Protein AF-A0AAV6YGE5-F1 (afdb_monomer_lite)

pLDDT: mean 74.88, std 17.62, range [28.5, 96.19]

Sequence (184 aa):
VSSLFCAWMSQYPEDFISLDAGTREELSGCFTRLKKTNLVTQLEEVTAGQKAVTGERPPVLENDHYDPLDILTFQAGYVAEQLTCLEASLFLKVVPHECLGSVWSRRDRGGDHRDRCHSVRETVRHFNRLSGAVTSSCVQDPQLRPQQRARIIEKWVKVAEVRHQNLGHLTTQNISPGQRLRVI

Organism: Engystomops pustulosus (NCBI:txid76066)

Radius of gyration: 23.01 Å; chains: 1; bounding box: 52×46×56 Å

Structure (mmCIF, N/CA/C/O backbone):
data_AF-A0AAV6YGE5-F1
#
_entry.id   AF-A0AAV6YGE5-F1
#
loop_
_atom_site.group_PDB
_atom_site.id
_atom_site.type_symbol
_atom_site.label_atom_id
_atom_site.label_alt_id
_atom_site.label_comp_id
_atom_site.label_asym_id
_atom_site.label_entity_id
_atom_site.label_seq_id
_atom_site.pdbx_PDB_ins_code
_atom_site.Cartn_x
_atom_site.Cartn_y
_atom_site.Cartn_z
_atom_site.occupancy
_atom_site.B_iso_or_equiv
_atom_site.auth_seq_id
_atom_site.auth_comp_id
_atom_site.auth_asym_id
_atom_site.auth_atom_id
_atom_site.pdbx_PDB_model_num
ATOM 1 N N . VAL A 1 1 ? 18.587 9.176 -32.401 1.00 53.53 1 VAL A N 1
ATOM 2 C CA . VAL A 1 1 ? 18.230 8.499 -31.131 1.00 53.53 1 VAL A CA 1
ATOM 3 C C . VAL A 1 1 ? 18.385 9.505 -30.002 1.00 53.53 1 VAL A C 1
ATOM 5 O O . VAL A 1 1 ? 19.432 10.134 -29.915 1.00 53.53 1 VAL A O 1
ATOM 8 N N . SER A 1 2 ? 17.303 9.759 -29.259 1.00 59.19 2 SER A N 1
ATOM 9 C CA . SER A 1 2 ? 17.155 10.885 -28.320 1.00 59.19 2 SER A CA 1
ATOM 10 C C . SER A 1 2 ? 18.219 10.870 -27.213 1.00 59.19 2 SER A C 1
ATOM 12 O O . SER A 1 2 ? 18.585 9.797 -26.733 1.00 59.19 2 SER A O 1
ATOM 14 N N . SER A 1 3 ? 18.702 12.042 -26.780 1.00 65.50 3 SER A N 1
ATOM 15 C CA . SER A 1 3 ? 19.633 12.179 -25.642 1.00 65.50 3 SER A CA 1
ATOM 16 C C . SER A 1 3 ? 19.110 11.481 -24.382 1.00 65.50 3 SER A C 1
ATOM 18 O O . SER A 1 3 ? 19.897 10.910 -23.631 1.00 65.50 3 SER A O 1
ATOM 20 N N . LEU A 1 4 ? 17.784 11.432 -24.230 1.00 68.38 4 LEU A N 1
ATOM 21 C CA . LEU A 1 4 ? 17.077 10.719 -23.172 1.00 68.38 4 LEU A CA 1
ATOM 22 C C . LEU A 1 4 ? 17.325 9.204 -23.197 1.00 68.38 4 LEU A C 1
ATOM 24 O O . LEU A 1 4 ? 17.542 8.607 -22.152 1.00 68.38 4 LEU A O 1
ATOM 28 N N . PHE A 1 5 ? 17.347 8.585 -24.380 1.00 72.19 5 PHE A N 1
ATOM 29 C CA . PHE A 1 5 ? 17.564 7.141 -24.517 1.00 72.19 5 PHE A CA 1
ATOM 30 C C . PHE A 1 5 ? 18.983 6.743 -24.099 1.00 72.19 5 PHE A C 1
ATOM 32 O O . PHE A 1 5 ? 19.188 5.752 -23.413 1.00 72.19 5 PHE A O 1
ATOM 39 N N . CYS A 1 6 ? 19.973 7.556 -24.469 1.00 73.81 6 CYS A N 1
ATOM 40 C CA . CYS A 1 6 ? 21.354 7.327 -24.048 1.00 73.81 6 CYS A CA 1
ATOM 41 C C . CYS A 1 6 ? 21.558 7.588 -22.549 1.00 73.81 6 CYS A C 1
ATOM 43 O O . CYS A 1 6 ? 22.359 6.904 -21.926 1.00 73.81 6 CYS A O 1
ATOM 45 N N . ALA A 1 7 ? 20.851 8.570 -21.979 1.00 72.38 7 ALA A N 1
ATOM 46 C CA . ALA A 1 7 ? 20.886 8.840 -20.544 1.00 72.38 7 ALA A CA 1
ATOM 47 C C . ALA A 1 7 ? 20.236 7.706 -19.740 1.00 72.38 7 ALA A C 1
ATOM 49 O O . ALA A 1 7 ? 20.789 7.299 -18.727 1.00 72.38 7 ALA A O 1
ATOM 50 N N . TRP A 1 8 ? 19.114 7.167 -20.225 1.00 71.75 8 TRP A N 1
ATOM 51 C CA . TRP A 1 8 ? 18.450 6.004 -19.640 1.00 71.75 8 TRP A CA 1
ATOM 52 C C . TRP A 1 8 ? 19.372 4.783 -19.650 1.00 71.75 8 TRP A C 1
ATOM 54 O O . TRP A 1 8 ? 19.626 4.213 -18.598 1.00 71.75 8 TRP A O 1
ATOM 64 N N . MET A 1 9 ? 19.961 4.457 -20.800 1.00 72.50 9 MET A N 1
ATOM 65 C CA . MET A 1 9 ? 20.868 3.314 -20.923 1.00 72.50 9 MET A CA 1
ATOM 66 C C . MET A 1 9 ? 22.126 3.448 -20.057 1.00 72.50 9 MET A C 1
ATOM 68 O O . MET A 1 9 ? 22.555 2.483 -19.439 1.00 72.50 9 MET A O 1
ATOM 72 N N . SER A 1 10 ? 22.665 4.662 -19.936 1.00 73.50 10 SER A N 1
ATOM 73 C CA . SER A 1 10 ? 23.816 4.925 -19.069 1.00 73.50 10 SER A CA 1
ATOM 74 C C . SER A 1 10 ? 23.502 4.830 -17.573 1.00 73.50 10 SER A C 1
ATOM 76 O O . SER A 1 10 ? 24.428 4.620 -16.794 1.00 73.50 10 SER A O 1
ATOM 78 N N . GLN A 1 11 ? 22.255 5.086 -17.166 1.00 71.44 11 GLN A N 1
ATOM 79 C CA . GLN A 1 11 ? 21.838 5.105 -15.758 1.00 71.44 11 GLN A CA 1
ATOM 80 C C . GLN A 1 11 ? 21.245 3.771 -15.300 1.00 71.44 11 GLN A C 1
ATOM 82 O O . GLN A 1 11 ? 21.349 3.460 -14.120 1.00 71.44 11 GLN A O 1
ATOM 87 N N . TYR A 1 12 ? 20.653 3.013 -16.225 1.00 65.31 12 TYR A N 1
ATOM 88 C CA . TYR A 1 12 ? 19.958 1.752 -15.962 1.00 65.31 12 TYR A CA 1
ATOM 89 C C . TYR A 1 12 ? 20.352 0.694 -17.011 1.00 65.31 12 TYR A C 1
ATOM 91 O O . TYR A 1 12 ? 19.525 0.266 -17.824 1.00 65.31 12 TYR A O 1
ATOM 99 N N . PRO A 1 13 ? 21.640 0.312 -17.079 1.00 69.62 13 PRO A N 1
ATOM 100 C CA . PRO A 1 13 ? 22.137 -0.651 -18.061 1.00 69.62 13 PRO A CA 1
ATOM 101 C C . PRO A 1 13 ? 21.492 -2.048 -17.916 1.00 69.62 13 PRO A C 1
ATOM 103 O O . PRO A 1 13 ? 21.364 -2.781 -18.898 1.00 69.62 13 PRO A O 1
ATOM 106 N N . GLU A 1 14 ? 20.995 -2.393 -16.728 1.00 64.62 14 GLU A N 1
ATOM 107 C CA . GLU A 1 14 ? 20.260 -3.622 -16.421 1.00 64.62 14 GLU A CA 1
ATOM 108 C C . GLU A 1 14 ? 18.965 -3.806 -17.232 1.00 64.62 14 GLU A C 1
ATOM 110 O O . GLU A 1 14 ? 18.588 -4.936 -17.553 1.00 64.62 14 GLU A O 1
ATOM 115 N N . ASP A 1 15 ? 18.322 -2.716 -17.660 1.00 70.69 15 ASP A N 1
ATOM 116 C CA . ASP A 1 15 ? 17.111 -2.772 -18.490 1.00 70.69 15 ASP A CA 1
ATOM 117 C C . ASP A 1 15 ? 17.388 -3.403 -19.875 1.00 70.69 15 ASP A C 1
ATOM 119 O O . ASP A 1 15 ? 16.476 -3.877 -20.557 1.00 70.69 15 ASP A O 1
ATOM 123 N N . PHE A 1 16 ? 18.661 -3.461 -20.285 1.00 76.56 16 PHE A N 1
ATOM 124 C CA . PHE A 1 16 ? 19.112 -3.931 -21.598 1.00 76.56 16 PHE A CA 1
ATOM 125 C C . PHE A 1 16 ? 19.616 -5.390 -21.576 1.00 76.56 16 PHE A C 1
ATOM 127 O O . PHE A 1 16 ? 19.902 -5.967 -22.632 1.00 76.56 16 PHE A O 1
ATOM 134 N N . ILE A 1 17 ? 19.650 -6.025 -20.393 1.00 69.50 17 ILE A N 1
ATOM 135 C CA . ILE A 1 17 ? 20.033 -7.437 -20.194 1.00 69.50 17 ILE A CA 1
ATOM 136 C C . ILE A 1 17 ? 19.142 -8.370 -21.022 1.00 69.50 17 ILE A C 1
ATOM 138 O O . ILE A 1 17 ? 19.612 -9.307 -21.664 1.00 69.50 17 ILE A O 1
ATOM 142 N N . SER A 1 18 ? 17.837 -8.101 -21.018 1.00 65.75 18 SER A N 1
ATOM 143 C CA . SER A 1 18 ? 16.815 -8.994 -21.578 1.00 65.75 18 SER A CA 1
ATOM 144 C C . SER A 1 18 ? 16.548 -8.803 -23.074 1.00 65.75 18 SER A C 1
ATOM 146 O O . SER A 1 18 ? 15.658 -9.456 -23.624 1.00 65.75 18 SER A O 1
ATOM 148 N N . LEU A 1 19 ? 17.303 -7.920 -23.736 1.00 72.62 19 LEU A N 1
ATOM 149 C CA . LEU A 1 19 ? 17.164 -7.680 -25.169 1.00 72.62 19 LEU A CA 1
ATOM 150 C C . LEU A 1 19 ? 17.543 -8.919 -25.983 1.00 72.62 19 LEU A C 1
ATOM 152 O O . LEU A 1 19 ? 18.489 -9.642 -25.660 1.00 72.62 19 LEU A O 1
ATOM 156 N N . ASP A 1 20 ? 16.807 -9.154 -27.065 1.00 74.75 20 ASP A N 1
ATOM 157 C CA . ASP A 1 20 ? 17.170 -10.177 -28.035 1.00 74.75 20 ASP A CA 1
ATOM 158 C C . ASP A 1 20 ? 18.464 -9.790 -28.771 1.00 74.75 20 ASP A C 1
ATOM 160 O O . ASP A 1 20 ? 18.828 -8.614 -28.872 1.00 74.75 20 ASP A O 1
ATOM 164 N N . ALA A 1 21 ? 19.183 -10.795 -29.275 1.00 72.38 21 ALA A N 1
ATOM 165 C CA . ALA A 1 21 ? 20.487 -10.592 -29.900 1.00 72.38 21 ALA A CA 1
ATOM 166 C C . ALA A 1 21 ? 20.427 -9.664 -31.130 1.00 72.38 21 ALA A C 1
ATOM 168 O O . ALA A 1 21 ? 21.355 -8.885 -31.331 1.00 72.38 21 ALA A O 1
ATOM 169 N N . GLY A 1 22 ? 19.327 -9.691 -31.896 1.00 74.44 22 GLY A N 1
ATOM 170 C CA . GLY A 1 22 ? 19.146 -8.857 -33.088 1.00 74.44 22 GLY A CA 1
ATOM 171 C C . GLY A 1 22 ? 18.956 -7.380 -32.741 1.00 74.44 22 GLY A C 1
ATOM 172 O O . GLY A 1 22 ? 19.694 -6.526 -33.228 1.00 74.44 22 GLY A O 1
ATOM 173 N N . THR A 1 23 ? 18.043 -7.076 -31.815 1.00 76.25 23 THR A N 1
ATOM 174 C CA . THR A 1 23 ? 17.834 -5.708 -31.310 1.00 76.25 23 THR A CA 1
ATOM 175 C C . THR A 1 23 ? 19.093 -5.165 -30.627 1.00 76.25 23 THR A C 1
ATOM 177 O O . THR A 1 23 ? 19.399 -3.973 -30.714 1.00 76.25 23 THR A O 1
ATOM 180 N N . ARG A 1 24 ? 19.873 -6.031 -29.968 1.00 77.31 24 ARG A N 1
ATOM 181 C CA . ARG A 1 24 ? 21.141 -5.652 -29.331 1.00 77.31 24 ARG A CA 1
ATOM 182 C C . ARG A 1 24 ? 22.210 -5.267 -30.353 1.00 77.31 24 ARG A C 1
ATOM 184 O O . ARG A 1 24 ? 22.898 -4.266 -30.155 1.00 77.31 24 ARG A O 1
ATOM 191 N N . GLU A 1 25 ? 22.340 -6.022 -31.438 1.00 79.44 25 GLU A N 1
ATOM 192 C CA . GLU A 1 25 ? 23.293 -5.729 -32.511 1.00 79.44 25 GLU A CA 1
ATOM 193 C C . GLU A 1 25 ? 22.934 -4.421 -33.234 1.00 79.44 25 GLU A C 1
ATOM 195 O O . GLU A 1 25 ? 23.801 -3.574 -33.471 1.00 79.44 25 GLU A O 1
ATOM 200 N N . GLU A 1 26 ? 21.641 -4.175 -33.471 1.00 81.25 26 GLU A N 1
ATOM 201 C CA . GLU A 1 26 ? 21.163 -2.901 -34.016 1.00 81.25 26 GLU A CA 1
ATOM 202 C C . GLU A 1 26 ? 21.472 -1.710 -33.098 1.00 81.25 26 GLU A C 1
ATOM 204 O O . GLU A 1 26 ? 21.907 -0.652 -33.575 1.00 81.25 26 GLU A O 1
ATOM 209 N N . LEU A 1 27 ? 21.288 -1.874 -31.783 1.00 81.06 27 LEU A N 1
ATOM 210 C CA . LEU A 1 27 ? 21.590 -0.847 -30.784 1.00 81.06 27 LEU A CA 1
ATOM 211 C C . LEU A 1 27 ? 23.091 -0.589 -30.658 1.00 81.06 27 LEU A C 1
ATOM 213 O O . LEU A 1 27 ? 23.503 0.573 -30.679 1.00 81.06 27 LEU A O 1
ATOM 217 N N . SER A 1 28 ? 23.911 -1.640 -30.610 1.00 81.62 28 SER A N 1
ATOM 218 C CA . SER A 1 28 ? 25.375 -1.532 -30.623 1.00 81.62 28 SER A CA 1
ATOM 219 C C . SER A 1 28 ? 25.869 -0.807 -31.880 1.00 81.62 28 SER A C 1
ATOM 221 O O . SER A 1 28 ? 26.641 0.157 -31.800 1.00 81.62 28 SER A O 1
ATOM 223 N N . GLY A 1 29 ? 25.329 -1.158 -33.053 1.00 80.62 29 GLY A N 1
ATOM 224 C CA . GLY A 1 29 ? 25.603 -0.454 -34.303 1.00 80.62 29 GLY A CA 1
ATOM 225 C C . GLY A 1 29 ? 25.154 1.011 -34.267 1.00 80.62 29 GLY A C 1
ATOM 226 O O . GLY A 1 29 ? 25.847 1.893 -34.782 1.00 80.62 29 GLY A O 1
ATOM 227 N N . CYS A 1 30 ? 24.023 1.312 -33.624 1.00 79.88 30 CYS A N 1
ATOM 228 C CA . CYS A 1 30 ? 23.540 2.681 -33.455 1.00 79.88 30 CYS A CA 1
ATOM 229 C C . CYS A 1 30 ? 24.460 3.515 -32.551 1.00 79.88 30 CYS A C 1
ATOM 231 O O . CYS A 1 30 ? 24.820 4.638 -32.909 1.00 79.88 30 CYS A O 1
ATOM 233 N N . PHE A 1 31 ? 24.895 2.966 -31.416 1.00 82.94 31 PHE A N 1
ATOM 234 C CA . PHE A 1 31 ? 25.821 3.634 -30.501 1.00 82.94 31 PHE A CA 1
ATOM 235 C C . PHE A 1 31 ? 27.207 3.834 -31.117 1.00 82.94 31 PHE A C 1
ATOM 237 O O . PHE A 1 31 ? 27.787 4.911 -30.962 1.00 82.94 31 PHE A O 1
ATOM 244 N N . THR A 1 32 ? 27.687 2.866 -31.899 1.00 81.44 32 THR A N 1
ATOM 245 C CA . THR A 1 32 ? 28.939 2.975 -32.662 1.00 81.44 32 THR A CA 1
ATOM 246 C C . THR A 1 32 ? 28.869 4.113 -33.685 1.00 81.44 32 THR A C 1
ATOM 248 O O . THR A 1 32 ? 29.751 4.973 -33.718 1.00 81.44 32 THR A O 1
ATOM 251 N N . ARG A 1 33 ? 27.772 4.207 -34.455 1.00 81.56 33 ARG A N 1
ATOM 252 C CA . ARG A 1 33 ? 27.520 5.326 -35.389 1.00 81.56 33 ARG A CA 1
ATOM 253 C C . ARG A 1 33 ? 27.434 6.685 -34.685 1.00 81.56 33 ARG A C 1
ATOM 255 O O . ARG A 1 33 ? 27.827 7.698 -35.255 1.00 81.56 33 ARG A O 1
ATOM 262 N N . LEU A 1 34 ? 26.949 6.707 -33.444 1.00 80.31 34 LEU A N 1
ATOM 263 C CA . LEU A 1 34 ? 26.855 7.902 -32.600 1.00 80.31 34 LEU A CA 1
ATOM 264 C C . LEU A 1 34 ? 28.133 8.195 -31.794 1.00 80.31 34 LEU A C 1
ATOM 266 O O . LEU A 1 34 ? 28.127 9.131 -30.995 1.00 80.31 34 LEU A O 1
ATOM 270 N N . LYS A 1 35 ? 29.215 7.427 -31.991 1.00 82.06 35 LYS A N 1
ATOM 271 C CA . LYS A 1 35 ? 30.486 7.539 -31.252 1.00 82.06 35 LYS A CA 1
ATOM 272 C C . LYS A 1 35 ? 30.330 7.436 -29.723 1.00 82.06 35 LYS A C 1
ATOM 274 O O . LYS A 1 35 ? 31.091 8.049 -28.981 1.00 82.06 35 LYS A O 1
ATOM 279 N N . LYS A 1 36 ? 29.353 6.660 -29.240 1.00 81.94 36 LYS A N 1
ATOM 280 C CA . LYS A 1 36 ? 29.100 6.414 -27.807 1.00 81.94 36 LYS A CA 1
ATOM 281 C C . LYS A 1 36 ? 29.674 5.068 -27.368 1.00 81.94 36 LYS A C 1
ATOM 283 O O . LYS A 1 36 ? 28.934 4.154 -27.018 1.00 81.94 36 LYS A O 1
ATOM 288 N N . THR A 1 37 ? 30.997 4.941 -27.424 1.00 78.06 37 THR A N 1
ATOM 289 C CA . THR A 1 37 ? 31.715 3.684 -27.141 1.00 78.06 37 THR A CA 1
ATOM 290 C C . THR A 1 37 ? 31.530 3.200 -25.703 1.00 78.06 37 THR A C 1
ATOM 292 O O . THR A 1 37 ? 31.441 2.001 -25.483 1.00 78.06 37 THR A O 1
ATOM 295 N N . ASN A 1 38 ? 31.360 4.111 -24.740 1.00 79.00 38 ASN A N 1
ATOM 296 C CA . ASN A 1 38 ? 31.075 3.772 -23.343 1.00 79.00 38 ASN A CA 1
ATOM 297 C C . ASN A 1 38 ? 29.757 2.994 -23.172 1.00 79.00 38 ASN A C 1
ATOM 299 O O . ASN A 1 38 ? 29.680 2.095 -22.344 1.00 79.00 38 ASN A O 1
ATOM 303 N N . LEU A 1 39 ? 28.735 3.318 -23.972 1.00 80.62 39 LEU A N 1
ATOM 304 C CA . LEU A 1 39 ? 27.450 2.618 -23.948 1.00 80.62 39 LEU A CA 1
ATOM 305 C C . LEU A 1 39 ? 27.561 1.243 -24.616 1.00 80.62 39 LEU A C 1
ATOM 307 O O . LEU A 1 39 ? 26.920 0.295 -24.185 1.00 80.62 39 LEU A O 1
ATOM 311 N N . VAL A 1 40 ? 28.407 1.108 -25.641 1.00 80.69 40 VAL A N 1
ATOM 312 C CA . VAL A 1 40 ? 28.688 -0.198 -26.260 1.00 80.69 40 VAL A CA 1
ATOM 313 C C . VAL A 1 40 ? 29.336 -1.137 -25.241 1.00 80.69 40 VAL A C 1
ATOM 315 O O . VAL A 1 40 ? 28.847 -2.244 -25.050 1.00 80.69 40 VAL A O 1
ATOM 318 N N . THR A 1 41 ? 30.357 -0.671 -24.517 1.00 79.62 41 THR A N 1
ATOM 319 C CA . THR A 1 41 ? 31.025 -1.468 -23.476 1.00 79.62 41 THR A CA 1
ATOM 320 C C . THR A 1 41 ? 30.080 -1.828 -22.328 1.00 79.62 41 THR A C 1
ATOM 322 O O . THR A 1 41 ? 30.040 -2.982 -21.916 1.00 79.62 41 THR A O 1
ATOM 325 N N . GLN A 1 42 ? 29.241 -0.890 -21.869 1.00 76.81 42 GLN A N 1
ATOM 326 C CA . GLN A 1 42 ? 28.217 -1.183 -20.858 1.00 76.81 42 GLN A CA 1
ATOM 327 C C . GLN A 1 42 ? 27.235 -2.261 -21.330 1.00 76.81 42 GLN A C 1
ATOM 329 O O . GLN A 1 42 ? 26.888 -3.150 -20.562 1.00 76.81 42 GLN A O 1
ATOM 334 N N . LEU A 1 43 ? 26.817 -2.231 -22.599 1.00 78.19 43 LEU A N 1
ATOM 335 C CA . LEU A 1 43 ? 25.923 -3.245 -23.160 1.00 78.19 43 LEU A CA 1
ATOM 336 C C . LEU A 1 43 ? 26.563 -4.642 -23.182 1.00 78.19 43 LEU A C 1
ATOM 338 O O . LEU A 1 43 ? 25.851 -5.631 -23.034 1.00 78.19 43 LEU A O 1
ATOM 342 N N . GLU A 1 44 ? 27.882 -4.729 -23.356 1.00 76.88 44 GLU A N 1
ATOM 343 C CA . GLU A 1 44 ? 28.643 -5.983 -23.331 1.00 76.88 44 GLU A CA 1
ATOM 344 C C . GLU A 1 44 ? 28.861 -6.494 -21.894 1.00 76.88 44 GLU A C 1
ATOM 346 O O . GLU A 1 44 ? 28.613 -7.667 -21.614 1.00 76.88 44 GLU A O 1
ATOM 351 N N . GLU A 1 45 ? 29.233 -5.628 -20.947 1.00 74.38 45 GLU A N 1
ATOM 352 C CA . GLU A 1 45 ? 29.464 -5.986 -19.533 1.00 74.38 45 GLU A CA 1
ATOM 353 C C . GLU A 1 45 ? 28.208 -6.540 -18.848 1.00 74.38 45 GLU A C 1
ATOM 355 O O . GLU A 1 45 ? 28.253 -7.532 -18.115 1.00 74.38 45 GLU A O 1
ATOM 360 N N . VAL A 1 46 ? 27.063 -5.941 -19.161 1.00 66.75 46 VAL A N 1
ATOM 361 C CA . VAL A 1 46 ? 25.736 -6.339 -18.685 1.00 66.75 46 VAL A CA 1
ATOM 362 C C . VAL A 1 46 ? 25.379 -7.777 -19.081 1.00 66.75 46 VAL A C 1
ATOM 364 O O . VAL A 1 46 ? 24.653 -8.459 -18.359 1.00 66.75 46 VAL A O 1
ATOM 367 N N . THR A 1 47 ? 25.926 -8.280 -20.192 1.00 62.56 47 THR A N 1
ATOM 368 C CA . THR A 1 47 ? 25.707 -9.668 -20.631 1.00 62.56 47 THR A CA 1
ATOM 369 C C . THR A 1 47 ? 26.605 -10.679 -19.917 1.00 62.56 47 THR A C 1
ATOM 371 O O . THR A 1 47 ? 26.248 -11.853 -19.810 1.00 62.56 47 THR A O 1
ATOM 374 N N . ALA A 1 48 ? 27.755 -10.245 -19.391 1.00 59.31 48 ALA A N 1
ATOM 375 C CA . ALA A 1 48 ? 28.724 -11.123 -18.738 1.00 59.31 48 ALA A CA 1
ATOM 376 C C . ALA A 1 48 ? 28.376 -11.431 -17.266 1.00 59.31 48 ALA A C 1
ATOM 378 O O . ALA A 1 48 ? 28.738 -12.493 -16.757 1.00 59.31 48 ALA A O 1
ATOM 379 N N . GLY A 1 49 ? 27.647 -10.539 -16.583 1.00 52.47 49 GLY A N 1
ATOM 380 C CA . GLY A 1 49 ? 27.337 -10.636 -15.146 1.00 52.47 49 GLY A CA 1
ATOM 381 C C . GLY A 1 49 ? 26.299 -11.694 -14.741 1.00 52.47 49 GLY A C 1
ATOM 382 O O . GLY A 1 49 ? 26.070 -11.915 -13.556 1.00 52.47 49 GLY A O 1
ATOM 383 N N . GLN A 1 50 ? 25.672 -12.387 -15.692 1.00 49.03 50 GLN A N 1
ATOM 384 C CA . GLN A 1 50 ? 24.463 -13.187 -15.460 1.00 49.03 50 GLN A CA 1
ATOM 385 C C . GLN A 1 50 ? 24.699 -14.614 -14.925 1.00 49.03 50 GLN A C 1
ATOM 387 O O . GLN A 1 50 ? 23.778 -15.427 -14.899 1.00 49.03 50 GLN A O 1
ATOM 392 N N . LYS A 1 51 ? 25.928 -14.955 -14.513 1.00 38.78 51 LYS A N 1
ATOM 393 C CA . LYS A 1 51 ? 26.314 -16.348 -14.213 1.00 38.78 51 LYS A CA 1
ATOM 394 C C . LYS A 1 51 ? 26.363 -16.751 -12.738 1.00 38.78 51 LYS A C 1
ATOM 396 O O . LYS A 1 51 ? 26.660 -17.910 -12.465 1.00 38.78 51 LYS A O 1
ATOM 401 N N . ALA A 1 52 ? 26.072 -15.870 -11.786 1.00 38.12 52 ALA A N 1
ATOM 402 C CA . ALA A 1 52 ? 26.138 -16.231 -10.372 1.00 38.12 52 ALA A CA 1
ATOM 403 C C . ALA A 1 52 ? 25.047 -15.523 -9.570 1.00 38.12 52 ALA A C 1
ATOM 405 O O . ALA A 1 52 ? 25.075 -14.304 -9.476 1.00 38.12 52 ALA A O 1
ATOM 406 N N . VAL A 1 53 ? 24.109 -16.301 -9.018 1.00 37.06 53 VAL A N 1
ATOM 407 C CA . VAL A 1 53 ? 23.472 -16.167 -7.688 1.00 37.06 53 VAL A CA 1
ATOM 408 C C . VAL A 1 53 ? 22.146 -16.951 -7.709 1.00 37.06 53 VAL A C 1
ATOM 410 O O . VAL A 1 53 ? 21.090 -16.482 -8.118 1.00 37.06 53 VAL A O 1
ATOM 413 N N . THR A 1 54 ? 22.254 -18.214 -7.290 1.00 35.91 54 THR A N 1
ATOM 414 C CA . THR A 1 54 ? 21.223 -19.010 -6.597 1.00 35.91 54 THR A CA 1
ATOM 415 C C . THR A 1 54 ? 20.625 -18.174 -5.456 1.00 35.91 54 THR A C 1
ATOM 417 O O . THR A 1 54 ? 21.380 -17.555 -4.720 1.00 35.91 54 THR A O 1
ATOM 420 N N . GLY A 1 55 ? 19.322 -18.064 -5.217 1.00 44.66 55 GLY A N 1
ATOM 421 C CA . GLY A 1 55 ? 18.289 -19.083 -5.311 1.00 44.66 55 GLY A CA 1
ATOM 422 C C . GLY A 1 55 ? 17.753 -19.373 -3.907 1.00 44.66 55 GLY A C 1
ATOM 423 O O . GLY A 1 55 ? 17.889 -20.496 -3.448 1.00 44.66 55 GLY A O 1
ATOM 424 N N . GLU A 1 56 ? 17.152 -18.388 -3.227 1.00 28.50 56 GLU A N 1
ATOM 425 C CA . GLU A 1 56 ? 16.360 -18.629 -2.013 1.00 28.50 56 GLU A CA 1
ATOM 426 C C . GLU A 1 56 ? 15.050 -17.835 -2.041 1.00 28.50 56 GLU A C 1
ATOM 428 O O . GLU A 1 56 ? 14.999 -16.622 -2.230 1.00 28.50 56 GLU A O 1
ATOM 433 N N . ARG A 1 57 ? 13.958 -18.581 -1.888 1.00 34.06 57 ARG A N 1
ATOM 434 C CA . ARG A 1 57 ? 12.581 -18.105 -1.778 1.00 34.06 57 ARG A CA 1
ATOM 435 C C . ARG A 1 57 ? 12.381 -17.594 -0.347 1.00 34.06 57 ARG A C 1
ATOM 437 O O . ARG A 1 57 ? 12.606 -18.389 0.564 1.00 34.06 57 ARG A O 1
ATOM 444 N N . PRO A 1 58 ? 11.907 -16.358 -0.104 1.00 38.97 58 PRO A N 1
ATOM 445 C CA . PRO A 1 58 ? 11.597 -15.951 1.257 1.00 38.97 58 PRO A CA 1
ATOM 446 C C . PRO A 1 58 ? 10.446 -16.814 1.793 1.00 38.97 58 PRO A C 1
ATOM 448 O O . PRO A 1 58 ? 9.481 -17.064 1.051 1.00 38.97 58 PRO A O 1
ATOM 451 N N . PRO A 1 59 ? 10.534 -17.287 3.045 1.00 34.12 59 PRO A N 1
ATOM 452 C CA . PRO A 1 59 ? 9.497 -18.093 3.659 1.00 34.12 59 PRO A CA 1
ATOM 453 C C . PRO A 1 59 ? 8.211 -17.273 3.773 1.00 34.12 59 PRO A C 1
ATOM 455 O O . PRO A 1 59 ? 8.222 -16.070 4.043 1.00 34.12 59 PRO A O 1
ATOM 458 N N . VAL A 1 60 ? 7.083 -17.940 3.539 1.00 40.03 60 VAL A N 1
ATOM 459 C CA . VAL A 1 60 ? 5.783 -17.455 3.998 1.00 40.03 60 VAL A CA 1
ATOM 460 C C . VAL A 1 60 ? 5.915 -17.362 5.514 1.00 40.03 60 VAL A C 1
ATOM 462 O O . VAL A 1 60 ? 6.193 -18.374 6.150 1.00 40.03 60 VAL A O 1
ATOM 465 N N . LEU A 1 61 ? 5.808 -16.160 6.080 1.00 43.28 61 LEU A N 1
ATOM 466 C CA . LEU A 1 61 ? 5.709 -16.007 7.528 1.00 43.28 61 LEU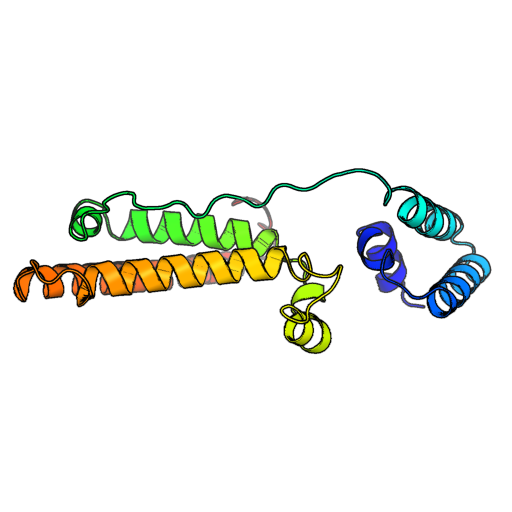 A CA 1
ATOM 467 C C . LEU A 1 61 ? 4.364 -16.616 7.942 1.00 43.28 61 LEU A C 1
ATOM 469 O O . LEU A 1 61 ? 3.310 -16.001 7.791 1.00 43.28 61 LEU A O 1
ATOM 473 N N . GLU A 1 62 ? 4.417 -17.886 8.330 1.00 40.03 62 GLU A N 1
ATOM 474 C CA . GLU A 1 62 ? 3.341 -18.630 8.966 1.00 40.03 62 GLU A CA 1
ATOM 475 C C . GLU A 1 62 ? 3.130 -18.080 10.385 1.00 40.03 62 GLU A C 1
ATOM 477 O O . GLU A 1 62 ? 4.069 -18.026 11.170 1.00 40.03 62 GLU A O 1
ATOM 482 N N . ASN A 1 63 ? 1.887 -17.690 10.691 1.00 40.03 63 ASN A N 1
ATOM 483 C CA . ASN A 1 63 ? 1.321 -17.516 12.035 1.00 40.03 63 ASN A CA 1
ATOM 484 C C . ASN A 1 63 ? 2.166 -16.759 13.079 1.00 40.03 63 ASN A C 1
ATOM 486 O O . ASN A 1 63 ? 2.563 -17.332 14.091 1.00 40.03 63 ASN A O 1
ATOM 490 N N . ASP A 1 64 ? 2.266 -15.437 12.938 1.00 44.56 64 ASP A N 1
ATOM 491 C CA . ASP A 1 64 ? 2.187 -14.596 14.136 1.00 44.56 64 ASP A CA 1
ATOM 492 C C . ASP A 1 64 ? 0.701 -14.446 14.483 1.00 44.56 64 ASP A C 1
ATOM 494 O O . ASP A 1 64 ? -0.088 -13.946 13.676 1.00 44.56 64 ASP A O 1
ATOM 498 N N . HIS A 1 65 ? 0.297 -14.920 15.662 1.00 56.97 65 HIS A N 1
ATOM 499 C CA . HIS A 1 65 ? -1.032 -14.663 16.215 1.00 56.97 65 HIS A CA 1
ATOM 500 C C . HIS A 1 65 ? -1.183 -13.155 16.470 1.00 56.97 65 HIS A C 1
ATOM 502 O O . HIS A 1 65 ? -0.877 -12.671 17.554 1.00 56.97 65 HIS A O 1
ATOM 508 N N . TYR A 1 66 ? -1.623 -12.408 15.459 1.00 67.19 66 TYR A N 1
ATOM 509 C CA . TYR A 1 66 ? -1.968 -10.995 15.595 1.00 67.19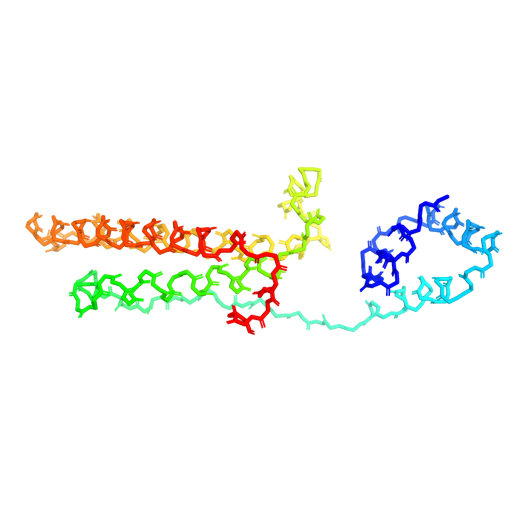 66 TYR A CA 1
ATOM 510 C C . TYR A 1 66 ? -3.332 -10.863 16.272 1.00 67.19 66 TYR A C 1
ATOM 512 O O . TYR A 1 66 ? -4.309 -11.427 15.774 1.00 67.19 66 TYR A O 1
ATOM 520 N N . ASP A 1 67 ? -3.413 -10.107 17.371 1.00 80.44 67 ASP A N 1
ATOM 521 C CA . ASP A 1 67 ? -4.694 -9.738 17.973 1.00 80.44 67 ASP A CA 1
ATOM 522 C C . ASP A 1 67 ? -5.317 -8.606 17.131 1.00 80.44 67 ASP A C 1
ATOM 524 O O . ASP A 1 67 ? -4.735 -7.522 17.009 1.00 80.44 67 ASP A O 1
ATOM 528 N N . PRO A 1 68 ? -6.511 -8.803 16.542 1.00 79.44 68 PRO A N 1
ATOM 529 C CA . PRO A 1 68 ? -7.239 -7.751 15.836 1.00 79.44 68 PRO A CA 1
ATOM 530 C C . PRO A 1 68 ? -7.413 -6.444 16.619 1.00 79.44 68 PRO A C 1
ATOM 532 O O . PRO A 1 68 ? -7.602 -5.389 16.011 1.00 79.44 68 PRO A O 1
ATOM 535 N N . LEU A 1 69 ? -7.394 -6.500 17.953 1.00 84.25 69 LEU A N 1
ATOM 536 C CA . LEU A 1 69 ? -7.564 -5.348 18.833 1.00 84.25 69 LEU A CA 1
ATOM 537 C C . LEU A 1 69 ? -6.296 -4.496 18.963 1.00 84.25 69 LEU A C 1
ATOM 539 O O . LEU A 1 69 ? -6.409 -3.342 19.383 1.00 84.25 69 LEU A O 1
ATOM 543 N N . ASP A 1 70 ? -5.127 -4.989 18.548 1.00 87.06 70 ASP A N 1
ATOM 544 C CA . ASP A 1 70 ? -3.856 -4.260 18.654 1.00 87.06 70 ASP A CA 1
ATOM 545 C C . ASP A 1 70 ? -3.902 -2.913 17.929 1.00 87.06 70 ASP A C 1
ATOM 547 O O . ASP A 1 70 ? -3.376 -1.913 18.419 1.00 87.06 70 ASP A O 1
ATOM 551 N N . ILE A 1 71 ? -4.623 -2.826 16.808 1.00 88.31 71 ILE A N 1
ATOM 552 C CA . ILE A 1 71 ? -4.809 -1.573 16.059 1.00 88.31 71 ILE A CA 1
ATOM 553 C C . ILE A 1 71 ? -5.447 -0.456 16.902 1.00 88.31 71 ILE A C 1
ATOM 555 O O . ILE A 1 71 ? -5.226 0.731 16.645 1.00 88.31 71 ILE A O 1
ATOM 559 N N . LEU A 1 72 ? -6.230 -0.812 17.925 1.00 88.94 72 LEU A N 1
ATOM 560 C CA . LEU A 1 72 ? -6.870 0.147 18.823 1.00 88.94 72 LEU A CA 1
ATOM 561 C C . LEU A 1 72 ? -5.878 0.781 19.804 1.00 88.94 72 LEU A C 1
ATOM 563 O O . LEU A 1 72 ? -6.156 1.872 20.303 1.00 88.94 72 LEU A O 1
ATOM 567 N N . THR A 1 73 ? -4.734 0.137 20.053 1.00 90.44 73 THR A N 1
ATOM 568 C CA . THR A 1 73 ? -3.707 0.607 21.000 1.00 90.44 73 THR A CA 1
ATOM 569 C C . THR A 1 73 ? -2.875 1.766 20.444 1.00 90.44 73 THR A C 1
ATOM 571 O O . THR A 1 73 ? -2.413 2.622 21.197 1.00 90.44 73 THR A O 1
ATOM 574 N N . PHE A 1 74 ? -2.733 1.852 19.120 1.00 88.44 74 PHE A N 1
ATOM 575 C CA . PHE A 1 74 ? -1.928 2.878 18.457 1.00 88.44 74 PHE A CA 1
ATOM 576 C C . PHE A 1 74 ? -2.738 4.130 18.141 1.00 88.44 74 PHE A C 1
ATOM 578 O O . PHE A 1 74 ? -3.936 4.066 17.882 1.00 88.44 74 PHE A O 1
ATOM 585 N N . GLN A 1 75 ? -2.104 5.302 18.076 1.00 90.81 75 GLN A N 1
ATOM 586 C CA . GLN A 1 75 ? -2.763 6.506 17.559 1.00 90.81 75 GLN A CA 1
ATOM 587 C C . GLN A 1 75 ? -2.954 6.422 16.038 1.00 90.81 75 GLN A C 1
ATOM 589 O O . GLN A 1 75 ? -2.065 5.982 15.315 1.00 90.81 75 GLN A O 1
ATOM 594 N N . ALA A 1 76 ? -4.101 6.894 15.531 1.00 90.94 76 ALA A N 1
ATOM 595 C CA . ALA A 1 76 ? -4.420 6.795 14.102 1.00 90.94 76 ALA A CA 1
ATOM 596 C C . ALA A 1 76 ? -3.427 7.571 13.217 1.00 90.94 76 ALA A C 1
ATOM 598 O O . ALA A 1 76 ? -3.091 7.108 12.132 1.00 90.94 76 ALA A O 1
ATOM 599 N N . GLY A 1 77 ? -2.925 8.714 13.701 1.00 87.75 77 GLY A N 1
ATOM 600 C CA . GLY A 1 77 ? -1.913 9.496 12.988 1.00 87.75 77 GLY A CA 1
ATOM 601 C C . GLY A 1 77 ? -0.585 8.763 12.844 1.00 87.75 77 GLY A C 1
ATOM 602 O O . GLY A 1 77 ? -0.037 8.739 11.750 1.00 87.75 77 GLY A O 1
ATOM 603 N N . TYR A 1 78 ? -0.135 8.082 13.900 1.00 85.88 78 TYR A N 1
ATOM 604 C CA . TYR A 1 78 ? 1.088 7.284 13.851 1.00 85.88 78 TYR A CA 1
ATOM 605 C C . TYR A 1 78 ? 0.962 6.121 12.862 1.00 85.88 78 TYR A C 1
ATOM 607 O O . TYR A 1 78 ? 1.827 5.934 12.015 1.00 85.88 78 TYR A O 1
ATOM 615 N N . VAL A 1 79 ? -0.155 5.384 12.894 1.00 88.50 79 VAL A N 1
ATOM 616 C CA . VAL A 1 79 ? -0.407 4.305 11.922 1.00 88.50 79 VAL A CA 1
ATOM 617 C C . VAL A 1 79 ? -0.429 4.853 10.489 1.00 88.50 79 VAL A C 1
ATOM 619 O O . VAL A 1 79 ? 0.198 4.280 9.602 1.00 88.50 79 VAL A O 1
ATOM 622 N N . ALA A 1 80 ? -1.109 5.981 10.256 1.00 89.50 80 ALA A N 1
ATOM 623 C CA . ALA A 1 80 ? -1.170 6.612 8.939 1.00 89.50 80 ALA A CA 1
ATOM 624 C C . ALA A 1 80 ? 0.214 7.054 8.435 1.00 89.50 80 ALA A C 1
ATOM 626 O O . ALA A 1 80 ? 0.528 6.847 7.262 1.00 89.50 80 ALA A O 1
ATOM 627 N N . GLU A 1 81 ? 1.038 7.637 9.305 1.00 84.62 81 GLU A N 1
ATOM 628 C CA . GLU A 1 81 ? 2.411 8.041 8.999 1.00 84.62 81 GLU A CA 1
ATOM 629 C C . GLU A 1 81 ? 3.280 6.830 8.649 1.00 84.62 81 GLU A C 1
ATOM 631 O O . GLU A 1 81 ? 3.856 6.800 7.566 1.00 84.62 81 GLU A O 1
ATOM 636 N N . GLN A 1 82 ? 3.298 5.795 9.496 1.00 88.56 82 GLN A N 1
ATOM 637 C CA . GLN A 1 82 ? 4.101 4.592 9.257 1.00 88.56 82 GLN A CA 1
ATOM 638 C C . GLN A 1 82 ? 3.711 3.883 7.953 1.00 88.56 82 GLN A C 1
ATOM 640 O O . GLN A 1 82 ? 4.590 3.514 7.171 1.00 88.56 82 GLN A O 1
ATOM 645 N N . LEU A 1 83 ? 2.408 3.746 7.672 1.00 86.75 83 LEU A N 1
ATOM 646 C CA . LEU A 1 83 ? 1.930 3.202 6.396 1.00 86.75 83 LEU A CA 1
ATOM 647 C C . LEU A 1 83 ? 2.408 4.054 5.217 1.00 86.75 83 LEU A C 1
ATOM 649 O O . LEU A 1 83 ? 2.947 3.522 4.251 1.00 86.75 83 LEU A O 1
ATOM 653 N N . THR A 1 84 ? 2.28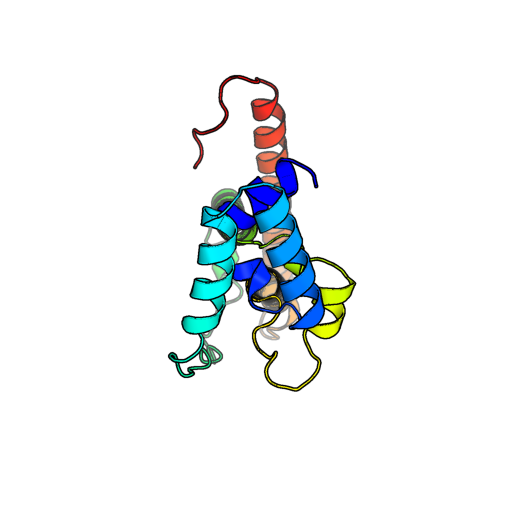2 5.380 5.323 1.00 87.25 84 THR A N 1
ATOM 654 C CA . THR A 1 84 ? 2.722 6.309 4.272 1.00 87.25 84 THR A CA 1
ATOM 655 C C . THR A 1 84 ? 4.228 6.209 4.027 1.00 87.25 84 THR A C 1
ATOM 657 O O . THR A 1 84 ? 4.645 6.144 2.873 1.00 87.25 84 THR A O 1
ATOM 660 N N . CYS A 1 85 ? 5.050 6.148 5.078 1.00 85.12 85 CYS A N 1
ATOM 661 C CA . CYS A 1 85 ? 6.501 5.987 4.966 1.00 85.12 85 CYS A CA 1
ATOM 662 C C . CYS A 1 85 ? 6.879 4.660 4.295 1.00 85.12 85 CYS A C 1
ATOM 664 O O . CYS A 1 85 ? 7.712 4.643 3.386 1.00 85.12 85 CYS A O 1
ATOM 666 N N . LEU A 1 86 ? 6.250 3.553 4.704 1.00 85.00 86 LEU A N 1
ATOM 667 C CA . LEU A 1 86 ? 6.487 2.239 4.106 1.00 85.00 86 LEU A CA 1
ATOM 668 C C . LEU A 1 86 ? 6.105 2.221 2.626 1.00 85.00 86 LEU A C 1
ATOM 670 O O . LEU A 1 86 ? 6.923 1.836 1.788 1.00 85.00 86 LEU A O 1
ATOM 674 N N . GLU A 1 87 ? 4.905 2.684 2.283 1.00 86.06 87 GLU A N 1
ATOM 675 C CA . GLU A 1 87 ? 4.438 2.706 0.897 1.00 86.06 87 GLU A CA 1
ATOM 676 C C . GLU A 1 87 ? 5.245 3.671 0.030 1.00 86.06 87 GLU A C 1
ATOM 678 O O . GLU A 1 87 ? 5.564 3.323 -1.105 1.00 86.06 87 GLU A O 1
ATOM 683 N N . ALA A 1 88 ? 5.661 4.828 0.557 1.00 84.56 88 ALA A N 1
ATOM 684 C CA . ALA A 1 88 ? 6.572 5.733 -0.140 1.00 84.56 88 ALA A CA 1
ATOM 685 C C . ALA A 1 88 ? 7.927 5.062 -0.415 1.00 84.56 88 ALA A C 1
ATOM 687 O O . ALA A 1 88 ? 8.434 5.138 -1.532 1.00 84.56 88 ALA A O 1
ATOM 688 N N . SER A 1 89 ? 8.489 4.343 0.563 1.00 83.31 89 SER A N 1
ATOM 689 C CA . SER A 1 89 ? 9.763 3.632 0.392 1.00 83.31 89 SER A CA 1
ATOM 690 C C . SER A 1 89 ? 9.690 2.515 -0.654 1.00 83.31 89 SER A C 1
ATOM 692 O O . SER A 1 89 ? 10.669 2.267 -1.359 1.00 83.31 89 SER A O 1
ATOM 694 N N . LEU A 1 90 ? 8.537 1.849 -0.778 1.00 81.19 90 LEU A N 1
ATOM 695 C CA . LEU A 1 90 ? 8.295 0.846 -1.811 1.00 81.19 90 LEU A CA 1
ATOM 696 C C . LEU A 1 90 ? 8.085 1.508 -3.172 1.00 81.19 90 LEU A C 1
ATOM 698 O O . LEU A 1 90 ? 8.656 1.052 -4.158 1.00 81.19 90 LEU A O 1
ATOM 702 N N . PHE A 1 91 ? 7.324 2.603 -3.221 1.00 85.88 91 PHE A N 1
ATOM 703 C CA . PHE A 1 91 ? 7.056 3.344 -4.451 1.00 85.88 91 PHE A CA 1
ATOM 704 C C . PHE A 1 91 ? 8.332 3.935 -5.062 1.00 85.88 91 PHE A C 1
ATOM 706 O O . PHE A 1 91 ? 8.526 3.851 -6.269 1.00 85.88 91 PHE A O 1
ATOM 713 N N . LEU A 1 92 ? 9.246 4.456 -4.237 1.00 85.06 92 LEU A N 1
ATOM 714 C CA . LEU A 1 92 ? 10.552 4.957 -4.687 1.00 85.06 92 LEU A CA 1
ATOM 715 C C . LEU A 1 92 ? 11.442 3.870 -5.307 1.00 85.06 92 LEU A C 1
ATOM 717 O O . LEU A 1 92 ? 12.334 4.188 -6.087 1.00 85.06 92 LEU A O 1
ATOM 721 N N . LYS A 1 93 ? 11.208 2.600 -4.966 1.00 85.19 93 LYS A N 1
ATOM 722 C CA . LYS A 1 93 ? 11.929 1.447 -5.522 1.00 85.19 93 LYS A CA 1
ATOM 723 C C . LYS A 1 93 ? 11.254 0.871 -6.767 1.00 85.19 93 LYS A C 1
ATOM 725 O O . LYS A 1 93 ? 11.787 -0.075 -7.340 1.00 85.19 93 LYS A O 1
ATOM 730 N N . VAL A 1 94 ? 10.086 1.387 -7.167 1.00 89.94 94 VAL A N 1
ATOM 731 C CA . VAL A 1 94 ? 9.370 0.892 -8.347 1.00 89.94 94 VAL A CA 1
ATOM 732 C C . VAL A 1 94 ? 10.152 1.228 -9.603 1.00 89.94 94 VAL A C 1
ATOM 734 O O . VAL A 1 94 ? 10.426 2.391 -9.891 1.00 89.94 94 VAL A O 1
ATOM 737 N N . VAL A 1 95 ? 10.429 0.198 -10.392 1.00 89.88 95 VAL A N 1
ATOM 738 C CA . VAL A 1 95 ? 11.007 0.323 -11.722 1.00 89.88 95 VAL A CA 1
ATOM 739 C C . VAL A 1 95 ? 9.869 0.563 -12.724 1.00 89.88 95 VAL A C 1
ATOM 741 O O . VAL A 1 95 ? 9.047 -0.331 -12.941 1.00 89.88 95 VAL A O 1
ATOM 744 N N . PRO A 1 96 ? 9.779 1.740 -13.376 1.00 89.06 96 PRO A N 1
ATOM 745 C CA . PRO A 1 96 ? 8.618 2.086 -14.200 1.00 89.06 96 PRO A CA 1
ATOM 746 C C . PRO A 1 96 ? 8.351 1.131 -15.372 1.00 89.06 96 PRO A C 1
ATOM 748 O O . PRO A 1 96 ? 7.195 0.953 -15.761 1.00 89.06 96 PRO A O 1
ATOM 751 N N . HIS A 1 97 ? 9.387 0.489 -15.931 1.00 84.81 97 HIS A N 1
ATOM 752 C CA . HIS A 1 97 ? 9.221 -0.464 -17.035 1.00 84.81 97 HIS A CA 1
ATOM 753 C C . HIS A 1 97 ? 8.381 -1.684 -16.616 1.00 84.81 97 HIS A C 1
ATOM 755 O O . HIS A 1 97 ? 7.637 -2.241 -17.426 1.00 84.81 97 HIS A O 1
ATOM 761 N N . GLU A 1 98 ? 8.473 -2.101 -15.350 1.00 88.38 98 GLU A N 1
ATOM 762 C CA . GLU A 1 98 ? 7.765 -3.269 -14.827 1.00 88.38 98 GLU A CA 1
ATOM 763 C C . GLU A 1 98 ? 6.247 -3.044 -14.782 1.00 88.38 98 GLU A C 1
ATOM 765 O O . GLU A 1 98 ? 5.477 -4.006 -14.845 1.00 88.38 98 GLU A O 1
ATOM 770 N N . CYS A 1 99 ? 5.819 -1.777 -14.722 1.00 90.94 99 CYS A N 1
ATOM 771 C CA . CYS A 1 99 ? 4.419 -1.358 -14.737 1.00 90.94 99 CYS A CA 1
ATOM 772 C C . CYS A 1 99 ? 3.778 -1.432 -16.131 1.00 90.94 99 CYS A C 1
ATOM 774 O O . CYS A 1 99 ? 2.555 -1.330 -16.245 1.00 90.94 99 CYS A O 1
ATOM 776 N N . LEU A 1 100 ? 4.564 -1.587 -17.205 1.00 89.94 100 LEU A N 1
ATOM 777 C CA . LEU A 1 100 ? 4.023 -1.679 -18.561 1.00 89.94 100 LEU A CA 1
ATOM 778 C C . LEU A 1 100 ? 3.071 -2.872 -18.663 1.00 89.94 100 LEU A C 1
ATOM 780 O O . LEU A 1 100 ? 3.434 -3.996 -18.321 1.00 89.94 100 LEU A O 1
ATOM 784 N N . GLY A 1 101 ? 1.869 -2.662 -19.205 1.00 88.69 101 GLY A N 1
ATOM 785 C CA . GLY A 1 101 ? 0.855 -3.718 -19.305 1.00 88.69 101 GLY A CA 1
ATOM 786 C C . GLY A 1 101 ? 1.348 -4.965 -20.049 1.00 88.69 101 GLY A C 1
ATOM 787 O O . GLY A 1 101 ? 1.019 -6.087 -19.664 1.00 88.69 101 GLY A O 1
ATOM 788 N N . SER A 1 102 ? 2.209 -4.801 -21.058 1.00 87.19 102 SER A N 1
ATOM 789 C CA . SER A 1 102 ? 2.845 -5.914 -21.778 1.00 87.19 102 SER A CA 1
ATOM 790 C C . SER A 1 102 ? 3.845 -6.699 -20.920 1.00 87.19 102 SER A C 1
ATOM 792 O O . SER A 1 102 ? 4.064 -7.881 -21.175 1.00 87.19 102 SER A O 1
ATOM 794 N N . VAL A 1 103 ? 4.461 -6.080 -19.915 1.00 86.19 103 VAL A N 1
ATOM 795 C CA . VAL A 1 103 ? 5.414 -6.711 -18.992 1.00 86.19 103 VAL A CA 1
ATOM 796 C C . VAL A 1 103 ? 4.647 -7.325 -17.817 1.00 86.19 103 VAL A C 1
ATOM 798 O O . VAL A 1 103 ? 4.690 -8.542 -17.627 1.00 86.19 103 VAL A O 1
ATOM 801 N N . TRP A 1 104 ? 3.830 -6.523 -17.129 1.00 89.12 104 TRP A N 1
ATOM 802 C CA . TRP A 1 104 ? 3.027 -6.932 -15.974 1.00 89.12 104 TRP A CA 1
ATOM 803 C C . TRP A 1 104 ? 2.036 -8.065 -16.274 1.00 89.12 104 TRP A C 1
ATOM 805 O O . TRP A 1 104 ? 1.831 -8.952 -15.444 1.00 89.12 104 TRP A O 1
ATOM 815 N N . SER A 1 105 ? 1.434 -8.100 -17.470 1.00 88.81 105 SER A N 1
ATOM 816 C CA . SER A 1 105 ? 0.510 -9.183 -17.864 1.00 88.81 105 SER A CA 1
ATOM 817 C C . SER A 1 105 ? 1.188 -10.548 -18.006 1.00 88.81 105 SER A C 1
ATOM 819 O O . SER A 1 105 ? 0.519 -11.580 -17.957 1.00 88.81 105 SER A O 1
ATOM 821 N N . ARG A 1 106 ? 2.516 -10.582 -18.170 1.00 85.69 106 ARG A N 1
ATOM 822 C CA . ARG A 1 106 ? 3.302 -11.816 -18.307 1.00 85.69 106 ARG A CA 1
ATOM 823 C C . ARG A 1 106 ? 3.961 -12.255 -16.998 1.00 85.69 106 ARG A C 1
ATOM 825 O O . ARG A 1 106 ? 4.655 -13.267 -17.014 1.00 85.69 106 ARG A O 1
ATOM 832 N N . ARG A 1 107 ? 3.732 -11.545 -15.886 1.00 86.38 107 ARG A N 1
ATOM 833 C CA . ARG A 1 107 ? 4.380 -11.786 -14.580 1.00 86.38 107 ARG A CA 1
ATOM 834 C C . ARG A 1 107 ? 4.165 -13.194 -14.005 1.00 86.38 107 ARG A C 1
ATO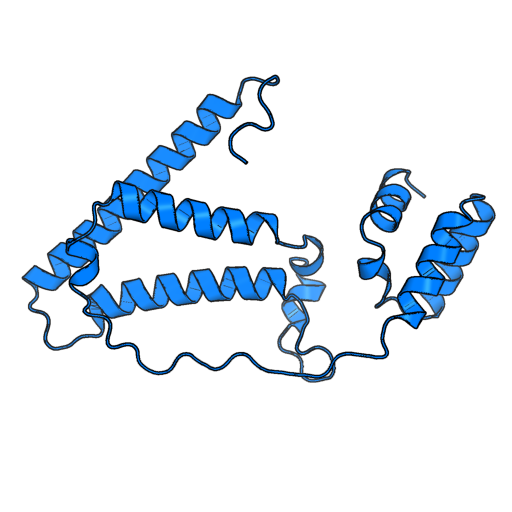M 836 O O . ARG A 1 107 ? 4.983 -13.647 -13.217 1.00 86.38 107 ARG A O 1
ATOM 843 N N . ASP A 1 108 ? 3.059 -13.854 -14.361 1.00 82.38 108 ASP A N 1
ATOM 844 C CA . ASP A 1 108 ? 2.671 -15.169 -13.826 1.00 82.38 108 ASP A CA 1
ATOM 845 C C . ASP A 1 108 ? 2.847 -16.295 -14.867 1.00 82.38 108 ASP A C 1
ATOM 847 O O . ASP A 1 108 ? 2.499 -17.448 -14.611 1.00 82.38 108 ASP A O 1
ATOM 851 N N . ARG A 1 109 ? 3.389 -15.989 -16.058 1.00 79.00 109 ARG A N 1
ATOM 852 C CA . ARG A 1 109 ? 3.695 -17.021 -17.060 1.00 79.00 109 ARG A CA 1
ATOM 853 C C . ARG A 1 109 ? 4.908 -17.829 -16.589 1.00 79.00 109 ARG A C 1
ATOM 855 O O . ARG A 1 109 ? 5.959 -17.257 -16.313 1.00 79.00 109 ARG A O 1
ATOM 862 N N . GLY A 1 110 ? 4.750 -19.150 -16.491 1.00 58.72 110 GLY A N 1
ATOM 863 C CA . GLY A 1 110 ? 5.809 -20.066 -16.054 1.00 58.72 110 GLY A CA 1
ATOM 864 C C . GLY A 1 110 ? 7.060 -20.022 -16.945 1.00 58.72 110 GLY A C 1
ATOM 865 O O . GLY A 1 110 ? 6.964 -19.752 -18.140 1.00 58.72 110 GLY A O 1
ATOM 866 N N . GLY A 1 111 ? 8.227 -20.283 -16.345 1.00 64.19 111 GLY A N 1
ATOM 867 C CA . GLY A 1 111 ? 9.549 -20.255 -16.986 1.00 64.19 111 GLY A CA 1
ATOM 868 C C . GLY A 1 111 ? 10.600 -19.549 -16.118 1.00 64.19 111 GLY A C 1
ATOM 869 O O . GLY A 1 111 ? 10.324 -19.221 -14.962 1.00 64.19 111 GLY A O 1
ATOM 870 N N . ASP A 1 112 ? 11.770 -19.262 -16.699 1.00 56.22 112 ASP A N 1
ATOM 871 C CA . ASP A 1 112 ? 12.939 -18.557 -16.116 1.00 56.22 112 ASP A CA 1
ATOM 872 C C . ASP A 1 112 ? 12.679 -17.059 -15.805 1.00 56.22 112 ASP A C 1
ATOM 874 O O . ASP A 1 112 ? 13.538 -16.185 -15.835 1.00 56.22 112 ASP A O 1
ATOM 878 N N . HIS A 1 113 ? 11.412 -16.726 -15.583 1.00 58.28 113 HIS A N 1
ATOM 879 C CA . HIS A 1 113 ? 10.866 -15.380 -15.480 1.00 58.28 113 HIS A CA 1
ATOM 880 C C . HIS A 1 113 ? 10.051 -15.194 -14.197 1.00 58.28 113 HIS A C 1
ATOM 882 O O . HIS A 1 113 ? 9.264 -14.254 -14.091 1.00 58.28 113 HIS A O 1
ATOM 888 N N . ARG A 1 114 ? 10.250 -16.084 -13.214 1.00 57.16 114 ARG A N 1
ATOM 889 C CA . ARG A 1 114 ? 9.640 -16.002 -11.876 1.00 57.16 114 ARG A CA 1
ATOM 890 C C . ARG A 1 114 ? 9.950 -14.695 -11.146 1.00 57.16 114 ARG A C 1
ATOM 892 O O . ARG A 1 114 ? 9.194 -14.339 -10.247 1.00 57.16 114 ARG A O 1
ATOM 899 N N . ASP A 1 115 ? 11.008 -14.004 -11.556 1.00 61.56 115 ASP A N 1
ATOM 900 C CA . ASP A 1 115 ? 11.479 -12.765 -10.938 1.00 61.56 115 ASP A CA 1
ATOM 901 C C . ASP A 1 115 ? 11.120 -11.498 -11.729 1.00 61.56 115 ASP A C 1
ATOM 903 O O . ASP A 1 115 ? 11.625 -10.410 -11.473 1.00 61.56 115 ASP A O 1
ATOM 907 N N . ARG A 1 116 ? 10.218 -11.613 -12.715 1.00 75.31 116 ARG A N 1
ATOM 908 C CA . ARG A 1 116 ? 9.718 -10.434 -13.426 1.00 75.31 116 ARG A CA 1
ATOM 909 C C . ARG A 1 116 ? 8.893 -9.547 -12.504 1.00 75.31 116 ARG A C 1
ATOM 911 O O . ARG A 1 116 ? 8.083 -10.032 -11.709 1.00 75.31 116 ARG A O 1
ATOM 918 N N . CYS A 1 117 ? 9.006 -8.246 -12.741 1.00 86.44 117 CYS A N 1
ATOM 919 C CA . CYS A 1 117 ? 8.227 -7.228 -12.055 1.00 86.44 117 CYS A CA 1
ATOM 920 C C . CYS A 1 117 ? 8.471 -7.211 -10.540 1.00 86.44 117 CYS A C 1
ATOM 922 O O . CYS A 1 117 ? 7.513 -7.022 -9.796 1.00 86.44 117 CYS A O 1
ATOM 924 N N . HIS A 1 118 ? 9.690 -7.488 -10.062 1.00 88.62 118 HIS A N 1
ATOM 925 C CA . HIS A 1 118 ? 9.949 -7.672 -8.632 1.00 88.62 118 HIS A CA 1
ATOM 926 C C . HIS A 1 118 ? 9.509 -6.446 -7.817 1.00 88.62 118 HIS A C 1
ATOM 928 O O . HIS A 1 118 ? 8.765 -6.591 -6.848 1.00 88.62 118 HIS A O 1
ATOM 934 N N . SER A 1 119 ? 9.868 -5.233 -8.246 1.00 90.50 119 SER A N 1
ATOM 935 C CA . SER A 1 119 ? 9.522 -4.001 -7.523 1.00 90.50 119 SER A CA 1
ATOM 936 C C . SER A 1 119 ? 8.006 -3.746 -7.483 1.00 90.50 119 SER A C 1
ATOM 938 O O . SER A 1 119 ? 7.440 -3.380 -6.447 1.00 90.50 119 SER A O 1
ATOM 940 N N . VAL A 1 120 ? 7.307 -4.038 -8.584 1.00 92.12 120 VAL A N 1
ATOM 941 C CA . VAL A 1 120 ? 5.842 -3.925 -8.663 1.00 92.12 120 VAL A CA 1
ATOM 942 C C . VAL A 1 120 ? 5.160 -5.046 -7.872 1.00 92.12 120 VAL A C 1
ATOM 944 O O . VAL A 1 120 ? 4.148 -4.833 -7.212 1.00 92.12 120 VAL A O 1
ATOM 947 N N . ARG A 1 121 ? 5.717 -6.259 -7.869 1.00 91.25 121 ARG A N 1
ATOM 948 C CA . ARG A 1 121 ? 5.201 -7.373 -7.064 1.00 91.25 121 ARG A CA 1
ATOM 949 C C . ARG A 1 121 ? 5.343 -7.083 -5.576 1.00 91.25 121 ARG A C 1
ATOM 951 O O . ARG A 1 121 ? 4.431 -7.426 -4.833 1.00 91.25 121 ARG A O 1
ATOM 958 N N . GLU A 1 122 ? 6.424 -6.445 -5.141 1.00 91.25 122 GLU A N 1
ATOM 959 C CA . GLU A 1 122 ? 6.611 -6.045 -3.743 1.00 91.25 122 GLU A CA 1
ATOM 960 C C . GLU A 1 122 ? 5.582 -4.999 -3.294 1.00 91.25 122 GLU A C 1
ATOM 962 O O . GLU A 1 122 ? 4.936 -5.187 -2.261 1.00 91.25 122 GLU A O 1
ATOM 967 N N . THR A 1 123 ? 5.339 -3.954 -4.092 1.00 92.50 123 THR A N 1
ATOM 968 C CA . THR A 1 123 ? 4.276 -2.971 -3.792 1.00 92.50 123 THR A CA 1
ATOM 969 C C . THR A 1 123 ? 2.890 -3.621 -3.744 1.00 92.50 123 THR A C 1
ATOM 971 O O . THR A 1 123 ? 2.139 -3.406 -2.792 1.00 92.50 123 THR A O 1
ATOM 974 N N . VAL A 1 124 ? 2.564 -4.490 -4.709 1.00 92.62 124 VAL A N 1
ATOM 975 C CA . VAL A 1 124 ? 1.289 -5.231 -4.736 1.00 92.62 124 VAL A CA 1
ATOM 976 C C . VAL A 1 124 ? 1.163 -6.188 -3.546 1.00 92.62 124 VAL A C 1
ATOM 978 O O . VAL A 1 124 ? 0.097 -6.279 -2.938 1.00 92.62 124 VAL A O 1
ATOM 981 N N . ARG A 1 125 ? 2.237 -6.893 -3.170 1.00 89.62 125 ARG A N 1
ATOM 982 C CA . ARG A 1 125 ? 2.262 -7.759 -1.979 1.00 89.62 125 ARG A CA 1
ATOM 983 C C . ARG A 1 125 ? 1.999 -6.952 -0.717 1.00 89.62 125 ARG A C 1
ATOM 985 O O . ARG A 1 125 ? 1.200 -7.396 0.101 1.00 89.62 125 ARG A O 1
ATOM 992 N N . HIS A 1 126 ? 2.630 -5.791 -0.563 1.00 89.19 126 HIS A N 1
ATOM 993 C CA . HIS A 1 126 ? 2.393 -4.916 0.580 1.00 89.19 126 HIS A CA 1
ATOM 994 C C . HIS A 1 126 ? 0.926 -4.469 0.653 1.00 89.19 126 HIS A C 1
ATOM 996 O O . HIS A 1 126 ? 0.285 -4.662 1.685 1.00 89.19 126 HIS A O 1
ATOM 1002 N N . PHE A 1 127 ? 0.362 -3.984 -0.458 1.00 90.38 127 PHE A N 1
ATOM 1003 C CA . PHE A 1 127 ? -1.048 -3.589 -0.532 1.00 90.38 127 PHE A CA 1
ATOM 1004 C C . PHE A 1 127 ? -2.001 -4.743 -0.181 1.00 90.38 127 PHE A C 1
ATOM 1006 O O . PHE A 1 127 ? -2.943 -4.573 0.597 1.00 90.38 127 PHE A O 1
ATOM 1013 N N . ASN A 1 128 ? -1.738 -5.940 -0.711 1.00 90.75 128 ASN A N 1
ATOM 1014 C CA . ASN A 1 128 ? -2.548 -7.125 -0.435 1.00 90.75 128 ASN A CA 1
ATOM 1015 C C . ASN A 1 128 ? -2.426 -7.580 1.025 1.00 90.75 128 ASN A C 1
ATOM 1017 O O . ASN A 1 128 ? -3.430 -7.974 1.615 1.00 90.75 128 ASN A O 1
ATOM 1021 N N . ARG A 1 129 ? -1.231 -7.500 1.629 1.00 87.88 129 ARG A N 1
ATOM 1022 C CA . ARG A 1 129 ? -1.036 -7.781 3.062 1.00 87.88 129 ARG A CA 1
ATOM 1023 C C . ARG A 1 129 ? -1.817 -6.797 3.924 1.00 87.88 129 ARG A C 1
ATOM 1025 O O . ARG A 1 129 ? -2.522 -7.238 4.823 1.00 87.88 129 ARG A O 1
ATOM 1032 N N . LEU A 1 130 ? -1.742 -5.498 3.629 1.00 88.31 130 LEU A N 1
ATOM 1033 C CA . LEU A 1 130 ? -2.490 -4.472 4.357 1.00 88.31 130 LEU A CA 1
ATOM 1034 C C . LEU A 1 130 ? -4.003 -4.700 4.235 1.00 88.31 130 LEU A C 1
ATOM 1036 O O . LEU A 1 130 ? -4.702 -4.752 5.241 1.00 88.31 130 LEU A O 1
ATOM 1040 N N . SER A 1 131 ? -4.500 -4.921 3.017 1.00 88.12 131 SER A N 1
ATOM 1041 C CA . SER A 1 131 ? -5.921 -5.203 2.764 1.00 88.12 131 SER A CA 1
ATOM 1042 C C . SER A 1 131 ? -6.393 -6.473 3.478 1.00 88.12 131 SER A C 1
ATOM 1044 O O . SER A 1 131 ? -7.479 -6.501 4.064 1.00 88.12 131 SER A O 1
ATOM 1046 N N . GLY A 1 132 ? -5.560 -7.516 3.467 1.00 85.50 132 GLY A N 1
ATOM 1047 C CA . GLY A 1 132 ? -5.795 -8.758 4.195 1.00 85.50 132 GLY A CA 1
ATOM 1048 C C . GLY A 1 132 ? -5.836 -8.548 5.708 1.00 85.50 132 GLY A C 1
ATOM 1049 O O . GLY A 1 132 ? -6.758 -9.038 6.349 1.00 85.50 132 GLY A O 1
ATOM 1050 N N . ALA A 1 133 ? -4.908 -7.770 6.271 1.00 85.56 133 ALA A N 1
ATOM 1051 C CA . ALA A 1 133 ? -4.860 -7.453 7.699 1.00 85.56 133 ALA A CA 1
ATOM 1052 C C . ALA A 1 133 ? -6.084 -6.643 8.156 1.00 85.56 133 ALA A C 1
ATOM 1054 O O . ALA A 1 133 ? -6.707 -6.984 9.159 1.00 85.56 133 ALA A O 1
ATOM 1055 N N . VAL A 1 134 ? -6.496 -5.627 7.386 1.00 87.69 134 VAL A N 1
ATOM 1056 C CA . VAL A 1 134 ? -7.727 -4.860 7.651 1.00 87.69 134 VAL A CA 1
ATOM 1057 C C . VAL A 1 134 ? -8.937 -5.793 7.633 1.00 87.69 134 VAL A C 1
ATOM 1059 O O . VAL A 1 134 ? -9.702 -5.836 8.593 1.00 87.69 134 VAL A O 1
ATOM 1062 N N . THR A 1 135 ? -9.082 -6.592 6.573 1.00 85.62 135 THR A N 1
ATOM 1063 C CA . THR A 1 135 ? -10.209 -7.526 6.423 1.00 85.62 135 THR A CA 1
ATOM 1064 C C . THR A 1 135 ? -10.240 -8.549 7.555 1.00 85.62 135 THR A C 1
ATOM 1066 O O . THR A 1 135 ? -11.297 -8.798 8.136 1.00 85.62 135 THR A O 1
ATOM 1069 N N . SER A 1 136 ? -9.080 -9.110 7.897 1.00 83.44 136 SER A N 1
ATOM 1070 C CA . SER A 1 136 ? -8.931 -10.071 8.984 1.00 83.44 136 SER A CA 1
ATOM 1071 C C . SER A 1 136 ? -9.330 -9.464 10.325 1.00 83.44 136 SER A C 1
ATOM 1073 O O . SER A 1 136 ? -10.223 -9.993 10.989 1.00 83.44 136 SER A O 1
ATOM 1075 N N . SER A 1 137 ? -8.780 -8.288 10.650 1.00 83.12 137 SER A N 1
ATOM 1076 C CA . SER A 1 137 ? -9.061 -7.591 11.909 1.00 83.12 137 SER A CA 1
ATOM 1077 C C . SER A 1 137 ? -10.534 -7.196 12.075 1.00 83.12 137 SER A C 1
ATOM 1079 O O . SER A 1 137 ? -11.072 -7.225 13.178 1.00 83.12 137 SER A O 1
ATOM 1081 N N . CYS A 1 138 ? -11.224 -6.863 10.981 1.00 82.44 138 CYS A N 1
ATOM 1082 C CA . CYS A 1 138 ? -12.627 -6.455 11.024 1.00 82.44 138 CYS A CA 1
ATOM 1083 C C . CYS A 1 138 ? -13.591 -7.654 11.034 1.00 82.44 138 CYS A C 1
ATOM 1085 O O . CYS A 1 138 ? -14.620 -7.631 11.720 1.00 82.44 138 CYS A O 1
ATOM 1087 N N . VAL A 1 139 ? -13.298 -8.689 10.239 1.00 80.38 139 VAL A N 1
ATOM 1088 C CA . VAL A 1 139 ? -14.291 -9.700 9.839 1.00 80.38 139 VAL A CA 1
ATOM 1089 C C . VAL A 1 139 ? -13.914 -11.115 10.270 1.00 80.38 139 VAL A C 1
ATOM 1091 O O . VAL A 1 139 ? -14.796 -11.839 10.729 1.00 80.38 139 VAL A O 1
ATOM 1094 N N . GLN A 1 140 ? -12.649 -11.523 10.160 1.00 75.19 140 GLN A N 1
ATOM 1095 C CA . GLN A 1 140 ? -12.297 -12.949 10.178 1.00 75.19 140 GLN A CA 1
ATOM 1096 C C . GLN A 1 140 ? -12.271 -13.588 11.567 1.00 75.19 140 GLN A C 1
ATOM 1098 O O . GLN A 1 140 ? -12.493 -14.791 11.650 1.00 75.19 140 GLN A O 1
ATOM 1103 N N . ASP A 1 141 ? -12.050 -12.828 12.642 1.00 79.75 141 ASP A N 1
ATOM 1104 C CA . ASP A 1 141 ? -12.044 -13.394 13.995 1.00 79.75 141 ASP A CA 1
ATOM 1105 C C . ASP A 1 141 ? -13.478 -13.583 14.519 1.00 79.75 141 ASP A C 1
ATOM 1107 O O . ASP A 1 141 ? -14.138 -12.585 14.816 1.00 79.75 141 ASP A O 1
ATOM 1111 N N . PRO A 1 142 ? -13.994 -14.819 14.667 1.00 78.88 142 PRO A N 1
ATOM 1112 C CA . PRO A 1 142 ? -15.354 -15.070 15.139 1.00 78.88 142 PRO A CA 1
ATOM 1113 C C . PRO A 1 142 ? -15.582 -14.693 16.613 1.00 78.88 142 PRO A C 1
ATOM 1115 O O . PRO A 1 142 ? -16.735 -14.540 17.011 1.00 78.88 142 PRO A O 1
ATOM 1118 N N . GLN A 1 143 ? -14.528 -14.513 17.416 1.00 84.12 143 GLN A N 1
ATOM 1119 C CA . GLN A 1 143 ? -14.626 -14.195 18.847 1.00 84.12 143 GLN A CA 1
ATOM 1120 C C . GLN A 1 143 ? -14.929 -12.713 19.117 1.00 84.12 143 GLN A C 1
ATOM 1122 O O . GLN A 1 143 ? -15.352 -12.346 20.217 1.00 84.12 14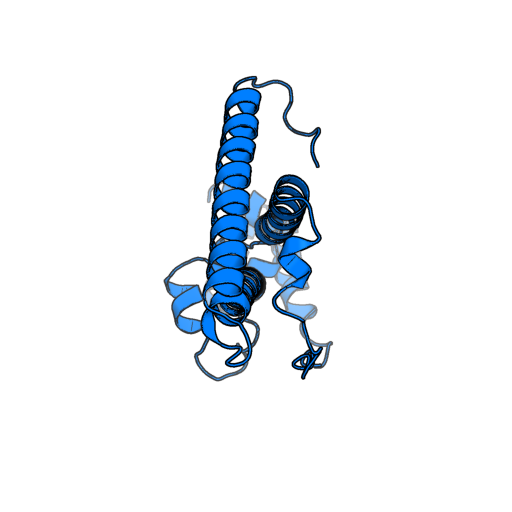3 GLN A O 1
ATOM 1127 N N . LEU A 1 144 ? -14.761 -11.837 18.121 1.00 85.50 144 LEU A N 1
ATOM 1128 C CA . LEU A 1 144 ? -15.021 -10.409 18.280 1.00 85.50 144 LEU A CA 1
ATOM 1129 C C . LEU A 1 144 ? -16.518 -10.096 18.351 1.00 85.50 144 LEU A C 1
ATOM 1131 O O . LEU A 1 144 ? -17.284 -10.353 17.412 1.00 85.50 144 LEU A O 1
ATOM 1135 N N . ARG A 1 145 ? -16.915 -9.412 19.431 1.00 90.75 145 ARG A N 1
ATOM 1136 C CA . ARG A 1 145 ? -18.268 -8.859 19.579 1.00 90.75 145 ARG A CA 1
ATOM 1137 C C . ARG A 1 145 ? -18.527 -7.758 18.541 1.00 90.75 145 ARG A C 1
ATOM 1139 O O . ARG A 1 145 ? -17.593 -7.033 18.184 1.00 90.75 145 ARG A O 1
ATOM 1146 N N . PRO A 1 146 ? -19.787 -7.531 18.122 1.00 92.31 146 PRO A N 1
ATOM 1147 C CA . PRO A 1 146 ? -20.129 -6.484 17.154 1.00 92.31 146 PRO A CA 1
ATOM 1148 C C . PRO A 1 146 ? -19.579 -5.094 17.511 1.00 92.31 146 PRO A C 1
ATOM 1150 O O . PRO A 1 146 ? -19.087 -4.381 16.643 1.00 92.31 146 PRO A O 1
ATOM 1153 N N . GLN A 1 147 ? -19.580 -4.727 18.795 1.00 92.12 147 GLN A N 1
ATOM 1154 C CA . GLN A 1 147 ? -19.057 -3.440 19.263 1.00 92.12 147 GLN A CA 1
ATOM 1155 C C . GLN A 1 147 ? -17.533 -3.329 19.111 1.00 92.12 147 GLN A C 1
ATOM 1157 O O . GLN A 1 147 ? -17.020 -2.248 18.840 1.00 92.12 147 GLN A O 1
ATOM 1162 N N . GLN A 1 148 ? -16.799 -4.433 19.284 1.00 90.94 148 GLN A N 1
ATOM 1163 C CA . GLN A 1 148 ? -15.348 -4.452 19.071 1.00 90.94 148 GLN A CA 1
ATOM 1164 C C . GLN A 1 148 ? -15.029 -4.269 17.587 1.00 90.94 148 GLN A C 1
ATOM 1166 O O . GLN A 1 148 ? -14.189 -3.443 17.244 1.00 90.94 148 GLN A O 1
ATOM 1171 N N . ARG A 1 149 ? -15.774 -4.951 16.708 1.00 93.06 149 ARG A N 1
ATOM 1172 C CA . ARG A 1 149 ? -15.647 -4.787 15.252 1.00 93.06 149 ARG A CA 1
ATOM 1173 C C . ARG A 1 149 ? -15.930 -3.357 14.811 1.00 93.06 149 ARG A C 1
ATOM 1175 O O . ARG A 1 149 ? -15.154 -2.804 14.043 1.00 93.06 149 ARG A O 1
ATOM 1182 N N . ALA A 1 150 ? -16.993 -2.742 15.335 1.00 94.19 150 ALA A N 1
ATOM 1183 C CA . ALA A 1 150 ? -17.322 -1.347 15.045 1.00 94.19 150 ALA A CA 1
ATOM 1184 C C . ALA A 1 150 ? -16.155 -0.407 15.391 1.00 94.19 150 ALA A C 1
ATOM 1186 O O . ALA A 1 150 ? -15.752 0.391 14.553 1.00 94.19 150 ALA A O 1
ATOM 1187 N N . ARG A 1 151 ? -15.531 -0.576 16.566 1.00 94.81 151 ARG A N 1
ATOM 1188 C CA . ARG A 1 151 ? -14.359 0.220 16.974 1.00 94.81 151 ARG A CA 1
ATOM 1189 C C . ARG A 1 151 ? -13.148 0.017 16.065 1.00 94.81 151 ARG A C 1
ATOM 1191 O O . ARG A 1 151 ? -12.452 0.981 15.763 1.00 94.81 151 ARG A O 1
ATOM 1198 N N . ILE A 1 152 ? -12.883 -1.218 15.635 1.00 92.12 152 ILE A N 1
ATOM 1199 C CA . ILE A 1 152 ? -11.794 -1.519 14.691 1.00 92.12 152 ILE A CA 1
ATOM 1200 C C . ILE A 1 152 ? -12.061 -0.837 13.342 1.00 92.12 152 ILE A C 1
ATOM 1202 O O . ILE A 1 152 ? -11.171 -0.194 12.788 1.00 92.12 152 ILE A O 1
ATOM 1206 N N . ILE A 1 153 ? -13.295 -0.908 12.838 1.00 94.44 153 ILE A N 1
ATOM 1207 C CA . ILE A 1 153 ? -13.693 -0.246 11.590 1.00 94.44 153 ILE A CA 1
ATOM 1208 C C . ILE A 1 153 ? -13.553 1.274 11.717 1.00 94.44 153 ILE A C 1
ATOM 1210 O O . ILE A 1 153 ? -12.899 1.892 10.881 1.00 94.44 153 ILE A O 1
ATOM 1214 N N . GLU A 1 154 ? -14.096 1.878 12.777 1.00 95.69 154 GLU A N 1
ATOM 1215 C CA . GLU A 1 154 ? -13.947 3.311 13.069 1.00 95.69 154 GLU A CA 1
ATOM 1216 C C . GLU A 1 154 ? -12.471 3.722 13.119 1.00 95.69 154 GLU A C 1
ATOM 1218 O O . GLU A 1 154 ? -12.090 4.769 12.591 1.00 95.69 154 GLU A O 1
ATOM 1223 N N . LYS A 1 155 ? -11.613 2.875 13.703 1.00 95.25 155 LYS A N 1
ATOM 1224 C CA . LYS A 1 155 ? -10.173 3.115 13.756 1.00 95.25 155 LYS A CA 1
ATOM 1225 C C . LYS A 1 155 ? -9.543 3.143 12.367 1.00 95.25 155 LYS A C 1
ATOM 1227 O O . LYS A 1 155 ? -8.810 4.086 12.070 1.00 95.25 155 LYS A O 1
ATOM 1232 N N . TRP A 1 156 ? -9.831 2.159 11.518 1.00 94.75 156 TRP A N 1
ATOM 1233 C CA . TRP A 1 156 ? -9.322 2.110 10.145 1.00 94.75 156 TRP A CA 1
ATOM 1234 C C . TRP A 1 156 ? -9.854 3.256 9.277 1.00 94.75 156 TRP A C 1
ATOM 1236 O O . TRP A 1 156 ? -9.083 3.844 8.517 1.00 94.75 156 TRP A O 1
ATOM 1246 N N . VAL A 1 157 ? -11.124 3.643 9.448 1.00 95.81 157 VAL A N 1
ATOM 1247 C CA . VAL A 1 157 ? -11.689 4.855 8.830 1.00 95.81 157 VAL A CA 1
ATOM 1248 C C . VAL A 1 157 ? -10.890 6.080 9.269 1.00 95.81 157 VAL A C 1
ATOM 1250 O O . VAL A 1 157 ? -10.459 6.867 8.426 1.00 95.81 157 VAL A O 1
ATOM 1253 N N . LYS A 1 158 ? -10.591 6.208 10.568 1.00 96.19 158 LYS A N 1
ATOM 1254 C CA . LYS A 1 158 ? -9.820 7.346 11.072 1.00 96.19 158 LYS A CA 1
ATOM 1255 C C . LYS A 1 158 ? -8.393 7.392 10.529 1.00 96.19 158 LYS A C 1
ATOM 1257 O O . LYS A 1 158 ? -7.901 8.470 10.204 1.00 96.19 158 LYS A O 1
ATOM 1262 N N . VAL A 1 159 ? -7.726 6.243 10.420 1.00 92.62 159 VAL A N 1
ATOM 1263 C CA . VAL A 1 159 ? -6.398 6.135 9.793 1.00 92.62 159 VAL A CA 1
ATOM 1264 C C . VAL A 1 159 ? -6.451 6.618 8.340 1.00 92.62 159 VAL A C 1
ATOM 1266 O O . VAL A 1 159 ? -5.600 7.407 7.930 1.00 92.62 159 VAL A O 1
ATOM 1269 N N . ALA A 1 160 ? -7.469 6.206 7.576 1.00 93.44 160 ALA A N 1
ATOM 1270 C CA . ALA A 1 160 ? -7.645 6.622 6.186 1.00 93.44 160 ALA A CA 1
ATOM 1271 C C . ALA A 1 160 ? -7.889 8.137 6.045 1.00 93.44 160 ALA A C 1
ATOM 1273 O O . ALA A 1 160 ? -7.283 8.776 5.183 1.00 93.44 160 ALA A O 1
ATOM 1274 N N . GLU A 1 161 ? -8.710 8.731 6.917 1.00 93.62 161 GLU A N 1
ATOM 1275 C CA . GLU A 1 161 ? -8.926 10.185 6.955 1.00 93.62 161 GLU A CA 1
ATOM 1276 C C . GLU A 1 161 ? -7.623 10.954 7.193 1.00 93.62 161 GLU A C 1
ATOM 1278 O O . GLU A 1 161 ? -7.314 11.898 6.463 1.00 93.62 161 GLU A O 1
ATOM 1283 N N . VAL A 1 162 ? -6.842 10.548 8.201 1.00 91.94 162 VAL A N 1
ATOM 1284 C CA . VAL A 1 162 ? -5.579 11.224 8.535 1.00 91.94 162 VAL A CA 1
ATOM 1285 C C . VAL A 1 162 ? -4.578 11.079 7.395 1.00 91.94 162 VAL A C 1
ATOM 1287 O O . VAL A 1 162 ? -3.931 12.051 7.012 1.00 91.94 162 VAL A O 1
ATOM 1290 N N . ARG A 1 163 ? -4.494 9.893 6.786 1.00 87.56 163 ARG A N 1
ATOM 1291 C CA . ARG A 1 163 ? -3.657 9.667 5.605 1.00 87.56 163 ARG A CA 1
ATOM 1292 C C . ARG A 1 163 ? -4.022 10.618 4.462 1.00 87.56 163 ARG A C 1
ATOM 1294 O O . ARG A 1 163 ? -3.134 11.221 3.864 1.00 87.56 163 ARG A O 1
ATOM 1301 N N . HIS A 1 164 ? -5.313 10.778 4.175 1.00 87.94 164 HIS A N 1
ATOM 1302 C CA . HIS A 1 164 ? -5.784 11.702 3.144 1.00 87.94 164 HIS A CA 1
ATOM 1303 C C . HIS A 1 164 ? -5.389 13.154 3.461 1.00 87.94 164 HIS A C 1
ATOM 1305 O O . HIS A 1 164 ? -4.903 13.873 2.589 1.00 87.94 164 HIS A O 1
ATOM 1311 N N . GLN A 1 165 ? -5.560 13.589 4.712 1.00 85.31 165 GLN A N 1
ATOM 1312 C CA . GLN A 1 165 ? -5.179 14.934 5.153 1.00 85.31 165 GLN A CA 1
ATOM 1313 C C . GLN A 1 165 ? -3.667 15.176 5.035 1.00 85.31 165 GLN A C 1
ATOM 1315 O O . GLN A 1 165 ? -3.257 16.219 4.524 1.00 85.31 165 GLN A O 1
ATOM 1320 N N . ASN A 1 166 ? -2.847 14.202 5.438 1.00 78.69 166 ASN A N 1
ATOM 1321 C CA . ASN A 1 166 ? -1.388 14.286 5.368 1.00 78.69 166 ASN A CA 1
ATOM 1322 C C . ASN A 1 166 ? -0.893 14.382 3.919 1.00 78.69 166 ASN A C 1
ATOM 1324 O O . ASN A 1 166 ? -0.067 15.237 3.608 1.00 78.69 166 ASN A O 1
ATOM 1328 N N . LEU A 1 167 ? -1.434 13.562 3.012 1.00 72.38 167 LEU A N 1
ATOM 1329 C CA . LEU A 1 167 ? -1.114 13.637 1.581 1.00 72.38 167 LEU A CA 1
ATOM 1330 C C . LEU A 1 167 ? -1.529 14.987 0.981 1.00 72.38 167 LEU A C 1
ATOM 1332 O O . LEU A 1 167 ? -0.751 15.595 0.249 1.00 72.38 167 LEU A O 1
ATOM 1336 N N . GLY A 1 168 ? -2.707 15.498 1.348 1.00 65.00 168 GLY A N 1
ATOM 1337 C CA . GLY A 1 168 ? -3.148 16.836 0.955 1.00 65.00 168 GLY A CA 1
ATOM 1338 C C . GLY A 1 168 ? -2.159 17.921 1.390 1.00 65.00 168 GLY A C 1
ATOM 1339 O O . GLY A 1 168 ? -1.756 18.743 0.571 1.00 65.00 168 GLY A O 1
ATOM 1340 N N . HIS A 1 169 ? -1.691 17.872 2.639 1.00 59.19 169 HIS A N 1
ATOM 1341 C CA . HIS A 1 169 ? -0.728 18.832 3.185 1.00 59.19 169 HIS A CA 1
ATOM 1342 C C . HIS A 1 169 ? 0.655 18.753 2.510 1.00 59.19 169 HIS A C 1
ATOM 1344 O O . HIS A 1 169 ? 1.272 19.778 2.224 1.00 59.19 169 HIS A O 1
ATOM 1350 N N . LEU A 1 170 ? 1.125 17.544 2.184 1.00 56.50 170 LEU A N 1
ATOM 1351 C CA . LEU A 1 170 ? 2.371 17.336 1.438 1.00 56.50 170 LEU A CA 1
ATOM 1352 C C . LEU A 1 170 ? 2.276 17.863 -0.001 1.00 56.50 170 LEU A C 1
ATOM 1354 O O . LEU A 1 170 ? 3.255 18.383 -0.532 1.00 56.50 170 LEU A O 1
ATOM 1358 N N . THR A 1 171 ? 1.112 17.757 -0.648 1.00 52.56 171 THR A N 1
ATOM 1359 C CA . THR A 1 171 ? 0.917 18.293 -2.007 1.00 52.56 171 THR A CA 1
ATOM 1360 C C . THR A 1 171 ? 0.783 19.815 -2.036 1.00 52.56 171 THR A C 1
ATOM 1362 O O . THR A 1 171 ? 1.301 20.442 -2.956 1.00 52.56 171 THR A O 1
ATOM 1365 N N . THR A 1 172 ? 0.162 20.431 -1.024 1.00 53.19 172 THR A N 1
ATOM 1366 C CA . THR A 1 172 ? 0.010 21.893 -0.945 1.00 53.19 172 THR A CA 1
ATOM 1367 C C . THR A 1 172 ? 1.295 22.604 -0.526 1.00 53.19 172 THR A C 1
ATOM 1369 O O . THR A 1 172 ? 1.576 23.684 -1.042 1.00 53.19 172 THR A O 1
ATOM 1372 N N . GLN A 1 173 ? 2.128 21.997 0.327 1.00 50.19 173 GLN A N 1
ATOM 1373 C CA . GLN A 1 173 ? 3.452 22.541 0.662 1.00 50.19 173 GLN A CA 1
ATOM 1374 C C . GLN A 1 173 ? 4.480 22.395 -0.483 1.00 50.19 173 GLN A C 1
ATOM 1376 O O . GLN A 1 173 ? 5.443 23.157 -0.543 1.00 50.19 173 GLN A O 1
ATOM 1381 N N . ASN A 1 174 ? 4.259 21.488 -1.445 1.00 44.25 174 ASN A N 1
ATOM 1382 C CA . ASN A 1 174 ? 5.154 21.248 -2.590 1.00 44.25 174 ASN A CA 1
ATOM 1383 C C . ASN A 1 174 ? 4.942 22.187 -3.805 1.00 44.25 174 ASN A C 1
ATOM 1385 O O . ASN A 1 174 ? 5.582 21.994 -4.838 1.00 44.25 174 ASN A O 1
ATOM 1389 N N . ILE A 1 175 ? 4.100 23.229 -3.709 1.00 45.41 175 ILE A N 1
ATOM 1390 C CA . ILE A 1 175 ? 3.895 24.233 -4.786 1.00 45.41 175 ILE A CA 1
ATOM 1391 C C . ILE A 1 175 ? 4.957 25.364 -4.742 1.00 45.41 175 ILE A C 1
ATOM 1393 O O . ILE A 1 175 ? 4.878 26.340 -5.480 1.00 45.41 175 ILE A O 1
ATOM 1397 N N . SER A 1 176 ? 6.012 25.240 -3.929 1.00 37.00 176 SER A N 1
ATOM 1398 C CA . SER A 1 176 ? 7.187 26.127 -4.006 1.00 37.00 176 SER A CA 1
ATOM 1399 C C . SER A 1 176 ? 8.339 25.440 -4.763 1.00 37.00 176 SER A C 1
ATOM 1401 O O . SER A 1 176 ? 8.863 24.441 -4.268 1.00 37.00 176 SER A O 1
ATOM 1403 N N . PRO A 1 177 ? 8.809 25.961 -5.919 1.00 39.34 177 PRO A N 1
ATOM 1404 C CA . PRO A 1 177 ? 9.785 25.275 -6.783 1.00 39.34 177 PRO A CA 1
ATOM 1405 C C . PRO A 1 177 ? 11.196 25.089 -6.188 1.00 39.34 177 PRO A C 1
ATOM 1407 O O . PRO A 1 177 ? 12.062 24.51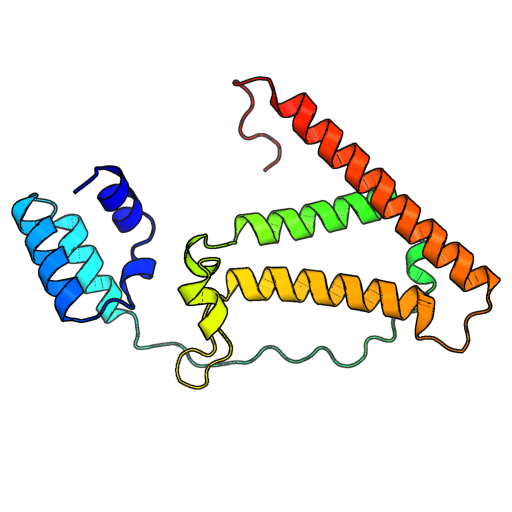6 -6.845 1.00 39.34 177 PRO A O 1
ATOM 1410 N N . GLY A 1 178 ? 11.461 25.597 -4.979 1.00 42.31 178 GLY A N 1
ATOM 1411 C CA . GLY A 1 178 ? 12.809 25.740 -4.415 1.00 42.31 178 GLY A CA 1
ATOM 1412 C C . GLY A 1 178 ? 13.189 24.783 -3.282 1.00 42.31 178 GLY A C 1
ATOM 1413 O O . GLY A 1 178 ? 14.325 24.843 -2.825 1.00 42.31 178 GLY A O 1
ATOM 1414 N N . GLN A 1 179 ? 12.291 23.910 -2.811 1.00 37.72 179 GLN A N 1
ATOM 1415 C CA . GLN A 1 179 ? 12.589 22.960 -1.722 1.00 37.72 179 GLN A CA 1
ATOM 1416 C C . GLN A 1 179 ? 12.288 21.510 -2.110 1.00 37.72 179 GLN A C 1
ATOM 1418 O O . GLN A 1 179 ? 11.751 20.717 -1.344 1.00 37.72 179 GLN A O 1
ATOM 1423 N N . ARG A 1 180 ? 12.686 21.134 -3.326 1.00 46.31 180 ARG A N 1
ATOM 1424 C CA . ARG A 1 180 ? 12.856 19.723 -3.674 1.00 46.31 180 ARG A CA 1
ATOM 1425 C C . ARG A 1 180 ? 14.054 19.208 -2.862 1.00 46.31 180 ARG A C 1
ATOM 1427 O O . ARG A 1 180 ? 15.134 19.765 -3.016 1.00 46.31 180 ARG A O 1
ATOM 1434 N N . LEU A 1 181 ? 13.866 18.150 -2.064 1.00 40.94 181 LEU A N 1
ATOM 1435 C CA . LEU A 1 181 ? 14.894 17.351 -1.351 1.00 40.94 181 LEU A CA 1
ATOM 1436 C C . LEU A 1 181 ? 15.133 17.605 0.153 1.00 40.94 181 LEU A C 1
ATOM 1438 O O . LEU A 1 181 ? 16.261 17.439 0.606 1.00 40.94 181 LEU A O 1
ATOM 1442 N N . ARG A 1 182 ? 14.122 17.933 0.970 1.00 41.75 182 ARG A N 1
ATOM 1443 C CA . ARG A 1 182 ? 14.254 17.758 2.438 1.00 41.75 182 ARG A CA 1
ATOM 1444 C C . ARG A 1 182 ? 13.015 17.183 3.124 1.00 41.75 182 ARG A C 1
ATOM 1446 O O . ARG A 1 182 ? 12.588 17.715 4.133 1.00 41.75 182 ARG A O 1
ATOM 1453 N N . VAL A 1 183 ? 12.467 16.100 2.576 1.00 34.09 183 VAL A N 1
ATOM 1454 C CA . VAL A 1 183 ? 11.934 14.956 3.353 1.00 34.09 183 VAL A CA 1
ATOM 1455 C C . VAL A 1 183 ? 12.141 13.698 2.495 1.00 34.09 183 VAL A C 1
ATOM 1457 O O . VAL A 1 183 ? 11.196 13.056 2.048 1.00 34.09 183 VAL A O 1
ATOM 1460 N N . ILE A 1 184 ? 13.410 13.455 2.166 1.00 37.69 184 ILE A N 1
ATOM 1461 C CA . ILE A 1 184 ? 14.079 12.154 2.024 1.00 37.69 184 ILE A CA 1
ATOM 1462 C C . ILE A 1 184 ? 15.488 12.404 2.561 1.00 37.69 184 ILE A C 1
ATOM 1464 O O . ILE A 1 184 ? 16.035 13.477 2.207 1.00 37.69 184 ILE A O 1
#

Secondary structure (DSSP, 8-state):
--HHHHHHHHH-GGGGTT--HHHHHHHHHHHHHTT-HHHHHHHHHHHHGGG-----PPPP-------TTGGGTS-HHHHHHHHHHHHHHHHTT--GGGGSHHHHTTTTSSSTTTTTTHHHHHHHHHHHHHHHHHHIIIII-TT--HHHHHHHHHHHHHHHHHHHHHHHHHHHHTTSTT-TTS--

InterPro domains:
  IPR001895 Ras guanine-nucleotide exchange factors catalytic domain [PF00617] (79-162)
  IPR001895 Ras guanine-nucleotide exchange factors catalytic domain [PS50009] (75-184)
  IPR008937 Ras-like guanine nucleotide exchange factor [PTHR23113] (4-162)
  IPR023578 Ras guanine nucleotide exchange factor domain superfamily [SSF48366] (2-161)
  IPR036964 Ras guanine-nucleotide exchange factor, catalytic domain superfamily [G3DSA:1.10.840.10] (56-170)

Foldseek 3Di:
DDPVVVVCCVVCVLVLQPDDPVVLVVVLVVCVVVVNVVSNVSNVVSNVPPDDDDDDDDDDPPDPPDALLVLVVDDLLVVLVVLCVVLVVLVVVFDVVLVPCVQVVCCPPDDPNVCRRVSVVVSVVSVVVVVVSLCCSQPVDPPDDPVSSVSSVVSVVSSVVSNVVVVVVVVVVPPPPPDDDPPD